Protein AF-A0A496PW65-F1 (afdb_monomer_lite)

Sequence (235 aa):
MSNYEFEGYSDGDWEESWEIAWNEFDWESYLRNQDKTVQAYLGYYEKYLDRTDRIDEVAHQMGWDEDAWTNDDPLAEEGPETECAATGSELGEQEGEPDPYTIHKHPIFIASKALYVWLHKAWEQVAPACAARIPARTALSFQSSLFRGEQTALLSVHSLDMGDYSLAVCMFKRSMSELNISLAMLNEMDESKSPPLSYFKAQSRIRLFDLREIWLRVMRDCREELSRRFGDRER

Structure (mmCIF, N/CA/C/O backbone):
data_AF-A0A496PW65-F1
#
_entry.id   AF-A0A496PW65-F1
#
loop_
_atom_site.group_PDB
_atom_site.id
_atom_site.type_symbol
_atom_site.label_atom_id
_atom_site.label_alt_id
_atom_site.label_comp_id
_atom_site.label_asym_id
_atom_site.label_entity_id
_atom_site.label_seq_id
_atom_site.pdbx_PDB_ins_code
_atom_site.Cartn_x
_atom_site.Cartn_y
_atom_site.Cartn_z
_atom_site.occupancy
_atom_site.B_iso_or_equiv
_atom_site.auth_seq_id
_atom_site.auth_comp_id
_atom_site.auth_asym_id
_atom_site.auth_atom_id
_atom_site.pdbx_PDB_model_num
ATOM 1 N N . MET A 1 1 ? 42.503 -9.340 16.590 1.00 40.19 1 MET A N 1
ATOM 2 C CA . MET A 1 1 ? 41.603 -8.240 16.192 1.00 40.19 1 MET A CA 1
ATOM 3 C C . MET A 1 1 ? 42.162 -7.705 14.892 1.00 40.19 1 MET A C 1
ATOM 5 O O . MET A 1 1 ? 43.229 -7.114 14.917 1.00 40.19 1 MET A O 1
ATOM 9 N N . SER A 1 2 ? 41.570 -8.102 13.767 1.00 44.38 2 SER A N 1
ATOM 10 C CA . SER A 1 2 ? 42.049 -7.754 12.427 1.00 44.38 2 SER A CA 1
ATOM 11 C C . SER A 1 2 ? 41.732 -6.291 12.135 1.00 44.38 2 SER A C 1
ATOM 13 O O . SER A 1 2 ? 40.579 -5.884 12.272 1.00 44.38 2 SER A O 1
ATOM 15 N N . ASN A 1 3 ? 42.757 -5.524 11.764 1.00 42.81 3 ASN A N 1
ATOM 16 C CA . ASN A 1 3 ? 42.626 -4.166 11.250 1.00 42.81 3 ASN A CA 1
ATOM 17 C C . ASN A 1 3 ? 41.692 -4.181 10.037 1.00 42.81 3 ASN A C 1
ATOM 19 O O . ASN A 1 3 ? 41.992 -4.830 9.039 1.00 42.81 3 ASN A O 1
ATOM 23 N N . TYR A 1 4 ? 40.563 -3.488 10.147 1.00 54.88 4 TYR A N 1
ATOM 24 C CA . TYR A 1 4 ? 39.737 -3.135 9.003 1.00 54.88 4 TYR A CA 1
ATOM 25 C C . TYR A 1 4 ? 40.279 -1.799 8.494 1.00 54.88 4 TYR A C 1
ATOM 27 O O . TYR A 1 4 ? 39.956 -0.743 9.038 1.00 54.88 4 TYR A O 1
ATOM 35 N N . GLU A 1 5 ? 41.195 -1.858 7.532 1.00 43.75 5 GLU A N 1
ATOM 36 C CA . GLU A 1 5 ? 41.581 -0.688 6.748 1.00 43.75 5 GLU A CA 1
ATOM 37 C C . GLU A 1 5 ? 40.386 -0.349 5.857 1.00 43.75 5 GLU A C 1
ATOM 39 O O . GLU A 1 5 ? 40.058 -1.063 4.914 1.00 43.75 5 GLU A O 1
ATOM 44 N N . PHE A 1 6 ? 39.661 0.704 6.231 1.00 43.88 6 PHE A N 1
ATOM 45 C CA . PHE A 1 6 ? 38.695 1.339 5.348 1.00 43.88 6 PHE A CA 1
ATOM 46 C C . PHE A 1 6 ? 39.497 2.062 4.260 1.00 43.88 6 PHE A C 1
ATOM 48 O O . PHE A 1 6 ? 39.836 3.236 4.400 1.00 43.88 6 PHE A O 1
ATOM 55 N N . GLU A 1 7 ? 39.870 1.330 3.212 1.00 45.47 7 GLU A N 1
ATOM 56 C CA . GLU A 1 7 ? 40.305 1.924 1.953 1.00 45.47 7 GLU A CA 1
ATOM 57 C C . GLU A 1 7 ? 39.084 2.614 1.346 1.00 45.47 7 GLU A C 1
ATOM 59 O O . GLU A 1 7 ? 38.164 1.981 0.825 1.00 45.47 7 GLU A O 1
ATOM 64 N N . GLY A 1 8 ? 39.035 3.937 1.503 1.00 42.53 8 GLY A N 1
ATOM 65 C CA . GLY A 1 8 ? 38.099 4.767 0.772 1.00 42.53 8 GLY A CA 1
ATOM 66 C C . GLY A 1 8 ? 38.373 4.598 -0.716 1.00 42.53 8 GLY A C 1
ATOM 67 O O . GLY A 1 8 ? 39.340 5.152 -1.230 1.00 42.53 8 GLY A O 1
ATOM 68 N N . TYR A 1 9 ? 37.518 3.841 -1.399 1.00 46.31 9 TYR A N 1
ATOM 69 C CA . TYR A 1 9 ? 37.389 3.880 -2.850 1.00 46.31 9 TYR A CA 1
ATOM 70 C C . TYR A 1 9 ? 36.868 5.271 -3.233 1.00 46.31 9 TYR A C 1
ATOM 72 O O . TYR A 1 9 ? 35.668 5.496 -3.346 1.00 46.31 9 TYR A O 1
ATOM 80 N N . SER A 1 10 ? 37.778 6.231 -3.348 1.00 53.03 10 SER A N 1
ATOM 81 C CA . SER A 1 10 ? 37.524 7.557 -3.909 1.00 53.03 10 SER A CA 1
ATOM 82 C C . SER A 1 10 ? 38.629 7.881 -4.905 1.00 53.03 10 SER A C 1
ATOM 84 O O . SER A 1 10 ? 39.314 8.889 -4.762 1.00 53.03 10 SER A O 1
ATOM 86 N N . ASP A 1 11 ? 38.830 6.997 -5.879 1.00 49.25 11 ASP A N 1
ATOM 87 C CA . ASP A 1 11 ? 39.703 7.290 -7.017 1.00 49.25 11 ASP A CA 1
ATOM 88 C C . ASP A 1 11 ? 39.265 6.496 -8.260 1.00 49.25 11 ASP A C 1
ATOM 90 O O . ASP A 1 11 ? 40.008 5.704 -8.832 1.00 49.25 11 ASP A O 1
ATOM 94 N N . GLY A 1 12 ? 37.993 6.660 -8.632 1.00 45.06 12 GLY A N 1
ATOM 95 C CA . GLY A 1 12 ? 37.427 6.094 -9.854 1.00 45.06 12 GLY A CA 1
ATOM 96 C C . GLY A 1 12 ? 36.276 6.955 -10.365 1.00 45.06 12 GLY A C 1
ATOM 97 O O . GLY A 1 12 ? 35.209 6.959 -9.762 1.00 45.06 12 GLY A O 1
ATOM 98 N N . ASP A 1 13 ? 36.546 7.699 -11.438 1.00 42.38 13 ASP A N 1
ATOM 99 C CA . ASP A 1 13 ? 35.595 8.227 -12.425 1.00 42.38 13 ASP A CA 1
ATOM 100 C C . ASP A 1 13 ? 34.360 8.992 -11.921 1.00 42.38 13 ASP A C 1
ATOM 102 O O . ASP A 1 13 ? 33.217 8.598 -12.131 1.00 42.38 13 ASP A O 1
ATOM 106 N N . TRP A 1 14 ? 34.585 10.187 -11.364 1.00 52.09 14 TRP A N 1
ATOM 107 C CA . TRP A 1 14 ? 33.541 11.224 -11.277 1.00 52.09 14 TRP A CA 1
ATOM 108 C C . TRP A 1 14 ? 33.432 12.086 -12.553 1.00 52.09 14 TRP A C 1
ATOM 110 O O . TRP A 1 14 ? 32.631 13.020 -12.593 1.00 52.09 14 TRP A O 1
ATOM 120 N N . GLU A 1 15 ? 34.234 11.819 -13.593 1.00 47.75 15 GLU A N 1
ATOM 121 C CA . GLU A 1 15 ? 34.288 12.660 -14.802 1.00 47.75 15 GLU A CA 1
ATOM 122 C C . GLU A 1 15 ? 33.136 12.407 -15.800 1.00 47.75 15 GLU A C 1
ATOM 124 O O . GLU A 1 15 ? 32.869 13.273 -16.630 1.00 47.75 15 GLU A O 1
ATOM 129 N N . GLU A 1 16 ? 32.374 11.315 -15.661 1.00 46.69 16 GLU A N 1
ATOM 130 C CA . GLU A 1 16 ? 31.169 11.018 -16.471 1.00 46.69 16 GLU A CA 1
ATOM 131 C C . GLU A 1 16 ? 29.840 11.407 -15.782 1.00 46.69 16 GLU A C 1
ATOM 133 O O . GLU A 1 16 ? 28.759 11.023 -16.217 1.00 46.6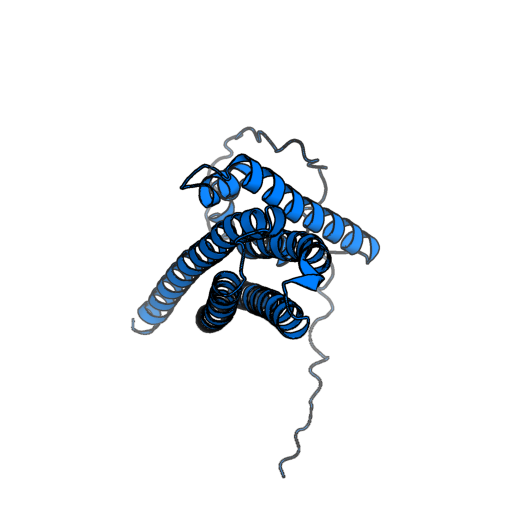9 16 GLU A O 1
ATOM 138 N N . SER A 1 17 ? 29.867 12.205 -14.709 1.00 48.62 17 SER A N 1
ATOM 139 C CA . SER A 1 17 ? 28.660 12.561 -13.935 1.00 48.62 17 SER A CA 1
ATOM 140 C C . SER A 1 17 ? 27.809 13.708 -14.537 1.00 48.62 17 SER A C 1
ATOM 142 O O . SER A 1 17 ? 27.105 14.394 -13.791 1.00 48.62 17 SER A O 1
ATOM 144 N N . TRP A 1 18 ? 27.862 13.958 -15.852 1.00 48.59 18 TRP A N 1
ATOM 145 C CA . TRP A 1 18 ? 27.376 15.205 -16.480 1.00 48.59 18 TRP A CA 1
ATOM 146 C C . TRP A 1 18 ? 26.209 15.087 -17.477 1.00 48.59 18 TRP A C 1
ATOM 148 O O . TRP A 1 18 ? 26.129 15.911 -18.382 1.00 48.59 18 TRP A O 1
ATOM 158 N N . GLU A 1 19 ? 25.255 14.168 -17.309 1.00 54.97 19 GLU A N 1
ATOM 159 C CA . GLU A 1 19 ? 24.033 14.198 -18.150 1.00 54.97 19 GLU A CA 1
ATOM 160 C C . GLU A 1 19 ? 22.707 14.385 -17.404 1.00 54.97 19 GLU A C 1
ATOM 162 O O . GLU A 1 19 ? 21.658 14.431 -18.034 1.00 54.97 19 GLU A O 1
ATOM 167 N N . ILE A 1 20 ? 22.713 14.602 -16.083 1.00 59.84 20 ILE A N 1
ATOM 168 C CA . ILE A 1 20 ? 21.500 15.036 -15.362 1.00 59.84 20 ILE A CA 1
ATOM 169 C C . ILE A 1 20 ? 21.875 16.169 -14.410 1.00 59.84 20 ILE A C 1
ATOM 171 O O . ILE A 1 20 ? 22.149 15.966 -13.229 1.00 59.84 20 ILE A O 1
ATOM 175 N N . ALA A 1 21 ? 21.923 17.392 -14.939 1.00 71.81 21 ALA A N 1
ATOM 176 C CA . ALA A 1 21 ? 22.295 18.588 -14.184 1.00 71.81 21 ALA A CA 1
ATOM 177 C C . ALA A 1 21 ? 21.108 19.177 -13.397 1.00 71.81 21 ALA A C 1
ATOM 179 O O . ALA A 1 21 ? 20.864 20.382 -13.434 1.00 71.81 21 ALA A O 1
ATOM 180 N N . TRP A 1 22 ? 20.354 18.333 -12.688 1.00 88.62 22 TRP A N 1
ATOM 181 C CA . TRP A 1 22 ? 19.286 18.800 -11.806 1.00 88.62 22 TRP A CA 1
ATOM 182 C C . TRP A 1 22 ? 19.874 19.393 -10.531 1.00 88.62 22 TRP A C 1
ATOM 184 O O . TRP A 1 22 ? 20.615 18.735 -9.793 1.00 88.62 22 TRP A O 1
ATOM 194 N N . ASN A 1 23 ? 19.523 20.643 -10.253 1.00 90.25 23 ASN A N 1
ATOM 195 C CA . AS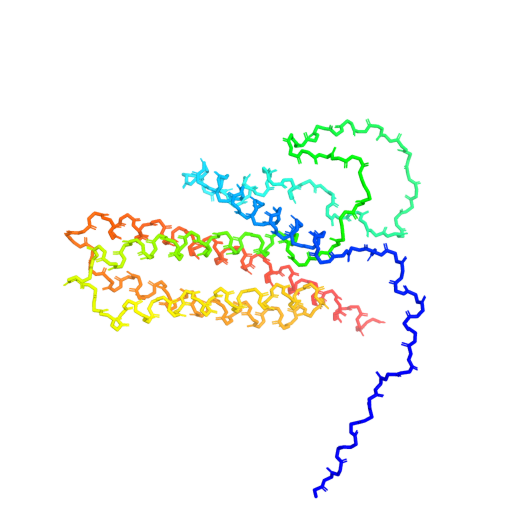N A 1 23 ? 19.848 21.284 -8.988 1.00 90.25 23 ASN A CA 1
ATOM 196 C C . ASN A 1 23 ? 18.821 20.895 -7.898 1.00 90.25 23 ASN A C 1
ATOM 198 O O . ASN A 1 23 ? 17.813 20.241 -8.158 1.00 90.25 23 ASN A O 1
ATOM 202 N N . GLU A 1 24 ? 19.065 21.296 -6.647 1.00 92.62 24 GLU A N 1
ATOM 203 C CA . GLU A 1 24 ? 18.170 20.992 -5.514 1.00 92.62 24 GLU A CA 1
ATOM 204 C C . GLU A 1 24 ? 16.727 21.487 -5.728 1.00 92.62 24 GLU A C 1
ATOM 206 O O . GLU A 1 24 ? 15.774 20.826 -5.316 1.00 92.62 24 GLU A O 1
ATOM 211 N N . PHE A 1 25 ? 16.547 22.632 -6.393 1.00 93.12 25 PHE A N 1
ATOM 212 C CA . PHE A 1 25 ? 15.223 23.174 -6.696 1.00 93.12 25 PHE A CA 1
ATOM 213 C C . PHE A 1 25 ? 14.479 22.326 -7.737 1.00 93.12 25 PHE A C 1
ATOM 215 O O . PHE A 1 25 ? 13.264 22.135 -7.607 1.00 93.12 25 PHE A O 1
ATOM 222 N N . ASP A 1 26 ? 15.192 21.787 -8.726 1.00 92.88 26 ASP A N 1
ATOM 223 C CA . ASP A 1 26 ? 14.624 20.868 -9.717 1.00 92.88 26 ASP A CA 1
ATOM 224 C C . ASP A 1 26 ? 14.169 19.575 -9.027 1.00 92.88 26 ASP A C 1
ATOM 226 O O . ASP A 1 26 ? 13.024 19.151 -9.193 1.00 92.88 26 ASP A O 1
ATOM 230 N N . TRP A 1 27 ? 15.002 19.023 -8.136 1.00 93.56 27 TRP A N 1
ATOM 231 C CA . TRP A 1 27 ? 14.652 17.850 -7.331 1.00 93.56 27 TRP A CA 1
ATOM 232 C C . TRP A 1 27 ? 13.441 18.081 -6.427 1.00 93.56 27 TRP A C 1
ATOM 234 O O . TRP A 1 27 ? 12.547 17.240 -6.375 1.00 93.56 27 TRP A O 1
ATOM 244 N N . GLU A 1 28 ? 13.361 19.217 -5.739 1.00 95.31 28 GLU A N 1
ATOM 245 C CA . GLU A 1 28 ? 12.198 19.554 -4.910 1.00 95.31 28 GLU A CA 1
ATOM 246 C C . GLU A 1 28 ? 10.926 19.714 -5.761 1.00 95.31 28 GLU A C 1
ATOM 248 O O . GLU A 1 28 ? 9.844 19.259 -5.376 1.00 95.31 28 GLU A O 1
ATOM 253 N N . SER A 1 29 ? 11.038 20.331 -6.940 1.00 93.88 29 SER A N 1
ATOM 254 C CA . SER A 1 29 ? 9.918 20.472 -7.880 1.00 93.88 29 SER A CA 1
ATOM 255 C C . SER A 1 29 ? 9.435 19.111 -8.382 1.00 93.88 29 SER A C 1
ATOM 257 O O . SER A 1 29 ? 8.227 18.853 -8.408 1.00 93.88 29 SER A O 1
ATOM 259 N N . TYR A 1 30 ? 10.368 18.213 -8.690 1.00 94.12 30 TYR A N 1
ATOM 260 C CA . TYR A 1 30 ? 10.086 16.833 -9.051 1.00 94.12 30 TYR A CA 1
ATOM 261 C C . TYR A 1 30 ? 9.425 16.052 -7.916 1.00 94.12 30 TYR A C 1
ATOM 263 O O . TYR A 1 30 ? 8.385 15.436 -8.138 1.00 94.12 30 TYR A O 1
ATOM 271 N N . LEU A 1 31 ? 9.956 16.105 -6.691 1.00 95.19 31 LEU A N 1
ATOM 272 C CA . LEU A 1 31 ? 9.388 15.389 -5.543 1.00 95.19 31 LEU A CA 1
ATOM 273 C C . LEU A 1 31 ? 7.955 15.847 -5.250 1.00 95.19 31 LEU A C 1
ATOM 275 O O . LEU A 1 31 ? 7.075 15.018 -5.023 1.00 95.19 31 LEU A O 1
ATOM 279 N N . ARG A 1 32 ? 7.675 17.150 -5.375 1.00 96.06 32 ARG A N 1
ATOM 280 C CA . ARG A 1 32 ? 6.301 17.674 -5.306 1.00 96.06 32 ARG A CA 1
ATOM 281 C C . ARG A 1 32 ? 5.411 17.133 -6.415 1.00 96.06 32 ARG A C 1
ATOM 283 O O . ARG A 1 32 ? 4.215 16.953 -6.191 1.00 96.06 32 ARG A O 1
ATOM 290 N N . ASN A 1 33 ? 5.949 16.912 -7.612 1.00 94.56 33 ASN A N 1
ATOM 291 C CA . ASN A 1 33 ? 5.202 16.278 -8.691 1.00 94.56 33 ASN A CA 1
ATOM 292 C C . ASN A 1 33 ? 4.923 14.800 -8.381 1.00 94.56 33 ASN A C 1
ATOM 294 O O . ASN A 1 33 ? 3.789 14.357 -8.526 1.00 94.56 33 ASN A O 1
ATOM 298 N N . GLN A 1 34 ? 5.901 14.067 -7.846 1.00 95.06 34 GLN A N 1
ATOM 299 C CA . GLN A 1 34 ? 5.709 12.679 -7.416 1.00 95.06 34 GLN A CA 1
ATOM 300 C C . GLN A 1 34 ? 4.667 12.561 -6.293 1.00 95.06 34 GLN A C 1
ATOM 302 O O . GLN A 1 34 ? 3.817 11.670 -6.327 1.00 95.06 34 GLN A O 1
ATOM 307 N N . ASP A 1 35 ? 4.632 13.507 -5.352 1.00 96.31 35 ASP A N 1
ATOM 308 C CA . ASP A 1 35 ? 3.570 13.577 -4.343 1.00 96.31 35 ASP A CA 1
ATOM 309 C C . ASP A 1 35 ? 2.182 13.768 -4.976 1.00 96.31 35 ASP A C 1
ATOM 311 O O . ASP A 1 35 ? 1.207 13.151 -4.528 1.00 96.31 35 ASP A O 1
ATOM 315 N N . LYS A 1 36 ? 2.070 14.578 -6.042 1.00 97.12 36 LYS A N 1
ATOM 316 C CA . LYS A 1 36 ? 0.818 14.710 -6.809 1.00 97.12 36 LYS A CA 1
ATOM 317 C C . LYS A 1 36 ? 0.448 13.398 -7.488 1.00 97.12 36 LYS A C 1
ATOM 319 O O . LYS A 1 36 ? -0.723 13.041 -7.439 1.00 97.12 36 LYS A O 1
ATOM 324 N N . THR A 1 37 ? 1.406 12.659 -8.043 1.00 96.69 37 THR A N 1
ATOM 325 C CA . THR A 1 37 ? 1.176 11.332 -8.637 1.00 96.69 37 THR A CA 1
ATOM 326 C C . THR A 1 37 ? 0.626 10.345 -7.605 1.00 96.69 37 THR A C 1
ATOM 328 O O . THR A 1 37 ? -0.357 9.651 -7.863 1.00 96.69 37 THR A O 1
ATOM 331 N N . VAL A 1 38 ? 1.173 10.345 -6.385 1.00 97.88 38 VAL A N 1
ATOM 332 C CA . VAL A 1 38 ? 0.648 9.549 -5.261 1.00 97.88 38 VAL A CA 1
ATOM 333 C C . VAL A 1 38 ? -0.786 9.965 -4.900 1.00 97.88 38 VAL A C 1
ATOM 335 O O . VAL A 1 38 ? -1.632 9.106 -4.642 1.00 97.88 38 VAL A O 1
ATOM 338 N N . GLN A 1 39 ? -1.100 11.267 -4.894 1.00 97.75 39 GLN A N 1
ATOM 339 C CA . GLN A 1 39 ? -2.480 11.729 -4.680 1.00 97.75 39 GLN A CA 1
ATOM 340 C C . GLN A 1 39 ? -3.409 11.383 -5.856 1.00 97.75 39 GLN A C 1
ATOM 342 O O . GLN A 1 39 ? -4.576 11.072 -5.624 1.00 97.75 39 GLN A O 1
ATOM 347 N N . ALA A 1 40 ? -2.917 11.403 -7.097 1.00 97.75 40 ALA A N 1
ATOM 348 C CA . ALA A 1 40 ? -3.683 11.033 -8.284 1.00 97.75 40 ALA A CA 1
ATOM 349 C C . ALA A 1 40 ? -4.090 9.555 -8.232 1.00 97.75 40 ALA A C 1
ATOM 351 O O . ALA A 1 40 ? -5.272 9.250 -8.396 1.00 97.75 40 ALA A O 1
ATOM 352 N N . TYR A 1 41 ? -3.156 8.665 -7.870 1.00 98.25 41 TYR A N 1
ATOM 353 C CA . TYR A 1 41 ? -3.453 7.253 -7.614 1.00 98.25 41 TYR A CA 1
ATOM 354 C C . TYR A 1 41 ? -4.583 7.102 -6.588 1.00 98.25 41 TYR A C 1
ATOM 356 O O . TYR A 1 41 ? -5.539 6.368 -6.828 1.00 98.25 41 TYR A O 1
ATOM 364 N N . LEU A 1 42 ? -4.519 7.821 -5.457 1.00 97.50 42 LEU A N 1
ATOM 365 C CA . LEU A 1 42 ? -5.593 7.795 -4.456 1.00 97.50 42 LEU A CA 1
ATOM 366 C C . LEU A 1 42 ? -6.933 8.266 -5.026 1.00 97.50 42 LEU A C 1
ATOM 368 O O . LEU A 1 42 ? -7.957 7.637 -4.763 1.00 97.50 42 LEU A O 1
ATOM 372 N N . GLY A 1 43 ? -6.926 9.337 -5.821 1.00 97.69 43 GLY A N 1
ATOM 373 C CA . GLY A 1 43 ? -8.123 9.860 -6.470 1.00 97.69 43 GLY A CA 1
ATOM 374 C C . GLY A 1 43 ? -8.777 8.848 -7.413 1.00 97.69 43 GLY A C 1
ATOM 375 O O . GLY A 1 43 ? -9.998 8.700 -7.395 1.00 97.69 43 GLY A O 1
ATOM 376 N N . TYR A 1 44 ? -7.993 8.116 -8.208 1.00 97.81 44 TYR A N 1
ATOM 377 C CA . TYR A 1 44 ? -8.515 7.021 -9.033 1.00 97.81 44 TYR A CA 1
ATOM 378 C C . TYR A 1 44 ? -8.987 5.848 -8.180 1.00 97.81 44 TYR A C 1
ATOM 380 O O . TYR A 1 44 ? -10.094 5.349 -8.374 1.00 97.81 44 TYR A O 1
ATOM 388 N N . TYR A 1 45 ? -8.204 5.452 -7.181 1.00 97.94 45 TYR A N 1
ATOM 389 C CA . TYR A 1 45 ? -8.543 4.343 -6.297 1.00 97.94 45 TYR A CA 1
ATOM 390 C C . TYR A 1 45 ? -9.886 4.555 -5.583 1.00 97.94 45 TYR A C 1
ATOM 392 O O . TYR A 1 45 ? -10.689 3.627 -5.478 1.00 97.94 45 TYR A O 1
ATOM 400 N N . GLU A 1 46 ? -10.182 5.781 -5.146 1.00 96.19 46 GLU A N 1
ATOM 401 C CA . GLU A 1 46 ? -11.472 6.123 -4.539 1.00 96.19 46 GLU A CA 1
ATOM 402 C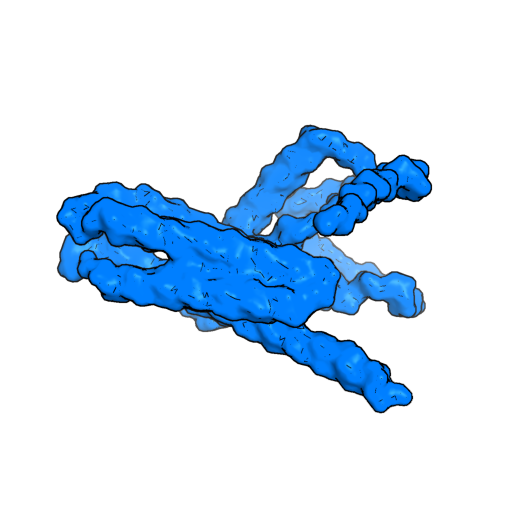 C . GLU A 1 46 ? -12.640 6.055 -5.533 1.00 96.19 46 GLU A C 1
ATOM 404 O O . GLU A 1 46 ? -13.723 5.607 -5.154 1.00 96.19 46 GLU A O 1
ATOM 409 N N . LYS A 1 47 ? -12.432 6.415 -6.808 1.00 96.69 47 LYS A N 1
ATOM 410 C CA . LYS A 1 47 ? -13.463 6.286 -7.858 1.00 96.69 47 LYS A CA 1
ATOM 411 C C . LYS A 1 47 ? -13.848 4.827 -8.123 1.00 96.69 47 LYS A C 1
ATOM 413 O O . LYS A 1 47 ? -15.003 4.558 -8.446 1.00 96.69 47 LYS A O 1
ATOM 418 N N . TYR A 1 48 ? -12.911 3.891 -7.967 1.00 95.75 48 TYR A N 1
ATOM 419 C CA . TYR A 1 48 ? -13.110 2.462 -8.253 1.00 95.75 48 TYR A CA 1
ATOM 420 C C . TYR A 1 48 ? -13.234 1.589 -6.998 1.00 95.75 48 TYR A C 1
ATOM 422 O O . TYR A 1 48 ? -13.116 0.364 -7.056 1.00 95.75 48 TYR A O 1
ATOM 430 N N . LEU A 1 49 ? -13.527 2.192 -5.847 1.00 93.75 49 LEU A N 1
ATOM 431 C CA . LEU A 1 49 ? -13.624 1.504 -4.559 1.00 93.75 49 LEU A CA 1
ATOM 432 C C . LEU A 1 49 ? -14.757 0.456 -4.470 1.00 93.75 49 LEU A C 1
ATOM 434 O O . LEU A 1 49 ? -14.721 -0.426 -3.611 1.00 93.75 49 LEU A O 1
ATOM 438 N N . ASP A 1 50 ? -15.707 0.442 -5.398 1.00 92.81 50 ASP A N 1
ATOM 439 C CA . ASP A 1 50 ? -16.753 -0.591 -5.445 1.00 92.81 50 ASP A CA 1
ATOM 440 C C . ASP A 1 50 ? -16.428 -1.758 -6.399 1.00 92.81 50 ASP A C 1
ATOM 442 O O . ASP A 1 50 ? -17.106 -2.785 -6.380 1.00 92.81 50 ASP A O 1
ATOM 446 N N . ARG A 1 51 ? -15.367 -1.649 -7.208 1.00 93.69 51 ARG A N 1
ATOM 447 C CA . ARG A 1 51 ? -14.987 -2.654 -8.214 1.00 93.69 51 ARG A CA 1
ATOM 448 C C . ARG A 1 51 ? -14.061 -3.740 -7.673 1.00 93.69 51 ARG A C 1
ATOM 450 O O . ARG A 1 51 ? -13.139 -3.460 -6.925 1.00 93.69 51 ARG A O 1
ATOM 457 N N . THR A 1 52 ? -14.238 -4.997 -8.064 1.00 91.19 52 THR A N 1
ATOM 458 C CA . THR A 1 52 ? -13.352 -6.087 -7.602 1.00 91.19 52 THR A CA 1
ATOM 459 C C . THR A 1 52 ? -11.941 -6.020 -8.194 1.00 91.19 52 THR A C 1
ATOM 461 O O . THR A 1 52 ? -10.995 -6.458 -7.552 1.00 91.19 52 THR A O 1
ATOM 464 N N . ASP A 1 53 ? -11.812 -5.446 -9.385 1.00 93.06 53 ASP A N 1
ATOM 465 C CA . ASP A 1 53 ? -10.608 -5.257 -10.203 1.00 93.06 53 ASP A CA 1
ATOM 466 C C . ASP A 1 53 ? -10.016 -3.842 -10.060 1.00 93.06 53 ASP A C 1
ATOM 468 O O . ASP A 1 53 ? -9.329 -3.339 -10.941 1.00 93.06 53 ASP A O 1
ATOM 472 N N . ARG A 1 54 ? -10.276 -3.164 -8.934 1.00 95.75 54 ARG A N 1
ATOM 473 C CA . ARG A 1 54 ? -9.887 -1.757 -8.735 1.00 95.75 54 ARG A CA 1
ATOM 474 C C . ARG A 1 54 ? -8.390 -1.485 -8.893 1.00 95.75 54 ARG A C 1
ATOM 476 O O . ARG A 1 54 ? -8.028 -0.382 -9.268 1.00 95.75 54 ARG A O 1
ATOM 483 N N . ILE A 1 55 ? -7.533 -2.445 -8.538 1.00 95.94 55 ILE A N 1
ATOM 484 C CA . ILE A 1 55 ? -6.076 -2.280 -8.632 1.00 95.94 55 ILE A CA 1
ATOM 485 C C . ILE A 1 55 ? -5.686 -2.169 -10.106 1.00 95.94 55 ILE A C 1
ATOM 487 O O . ILE A 1 55 ? -4.914 -1.287 -10.461 1.00 95.94 55 ILE A O 1
ATOM 491 N N . ASP A 1 56 ? -6.277 -3.027 -10.937 1.00 95.44 56 ASP A N 1
ATOM 492 C CA . ASP A 1 56 ? -6.041 -3.096 -12.376 1.00 95.44 56 ASP A CA 1
ATOM 493 C C . ASP A 1 56 ? -6.622 -1.856 -13.073 1.00 95.44 56 ASP A C 1
ATOM 495 O O . ASP A 1 56 ? -5.931 -1.167 -13.805 1.00 95.44 56 ASP A O 1
ATOM 499 N N . GLU A 1 57 ? -7.852 -1.453 -12.744 1.00 95.50 57 GLU A N 1
ATOM 500 C CA . GLU A 1 57 ? -8.437 -0.229 -13.312 1.00 95.50 57 GLU A CA 1
ATOM 501 C C . GLU A 1 57 ? -7.650 1.037 -12.924 1.00 95.50 57 GLU A C 1
ATOM 503 O O . GLU A 1 57 ? -7.508 1.951 -13.733 1.00 95.50 57 GLU A O 1
ATOM 508 N N . VAL A 1 58 ? -7.111 1.112 -11.702 1.00 96.62 58 VAL A N 1
ATOM 509 C CA . VAL A 1 58 ? -6.235 2.230 -11.326 1.00 96.62 58 VAL A CA 1
ATOM 510 C C . VAL A 1 58 ? -4.918 2.168 -12.094 1.00 96.62 58 VAL A C 1
ATOM 512 O O . VAL A 1 58 ? -4.460 3.213 -12.541 1.00 96.62 58 VAL A O 1
ATOM 515 N N . ALA A 1 59 ? -4.323 0.987 -12.282 1.00 94.88 59 ALA A N 1
ATOM 516 C CA . ALA A 1 59 ? -3.117 0.826 -13.094 1.00 94.88 59 ALA A CA 1
ATOM 517 C C . ALA A 1 59 ? -3.347 1.292 -14.542 1.00 94.88 59 ALA A C 1
ATOM 519 O O . ALA A 1 59 ? -2.549 2.077 -15.057 1.00 94.88 59 ALA A O 1
ATOM 520 N N . HIS A 1 60 ? -4.492 0.943 -15.134 1.00 94.38 60 HIS A N 1
ATOM 521 C CA . HIS A 1 60 ? -4.919 1.431 -16.441 1.00 94.38 60 HIS A CA 1
ATOM 522 C C . HIS A 1 60 ? -5.020 2.964 -16.491 1.00 94.38 60 HIS A C 1
ATOM 524 O O . HIS A 1 60 ? -4.431 3.591 -17.366 1.00 94.38 60 HIS A O 1
ATOM 530 N N . GLN A 1 61 ? -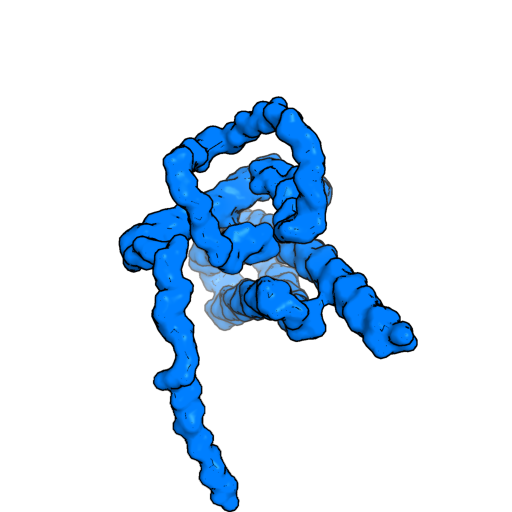5.692 3.598 -15.521 1.00 94.62 61 GLN A N 1
ATOM 531 C CA . GLN A 1 61 ? -5.790 5.070 -15.458 1.00 94.62 61 GLN A CA 1
ATOM 532 C C . GLN A 1 61 ? -4.444 5.766 -15.220 1.00 94.62 61 GLN A C 1
ATOM 534 O O . GLN A 1 61 ? -4.283 6.939 -15.553 1.00 94.62 61 GLN A O 1
ATOM 539 N N . MET A 1 62 ? -3.491 5.066 -14.608 1.00 93.88 62 MET A N 1
ATOM 540 C CA . MET A 1 62 ? -2.130 5.553 -14.402 1.00 93.88 62 MET A CA 1
ATOM 541 C C . MET A 1 62 ? -1.223 5.301 -15.619 1.00 93.88 62 MET A C 1
ATOM 543 O O . MET A 1 62 ? -0.063 5.706 -15.579 1.00 93.88 62 MET A O 1
ATOM 547 N N . GLY A 1 63 ? -1.723 4.646 -16.677 1.00 92.00 63 GLY A N 1
ATOM 548 C CA . GLY A 1 63 ? -0.947 4.300 -17.872 1.00 92.00 63 GLY A CA 1
ATOM 549 C C . GLY A 1 63 ? 0.084 3.191 -17.638 1.00 92.00 63 GLY A C 1
ATOM 550 O O . GLY A 1 63 ? 1.083 3.119 -18.344 1.00 92.00 63 GLY A O 1
ATOM 551 N N . TRP A 1 64 ? -0.100 2.349 -16.616 1.00 89.94 64 TRP A N 1
ATOM 552 C CA . TRP A 1 64 ? 0.839 1.265 -16.283 1.00 89.94 64 TRP A CA 1
ATOM 553 C C . TRP A 1 64 ? 0.539 -0.053 -17.000 1.00 89.94 64 TRP A C 1
ATOM 555 O O . TRP A 1 64 ? 1.382 -0.945 -16.993 1.00 89.94 64 TRP A O 1
ATOM 565 N N . ASP A 1 65 ? -0.640 -0.164 -17.610 1.00 73.12 65 ASP A N 1
ATOM 566 C CA . ASP A 1 65 ? -1.069 -1.353 -18.354 1.00 73.12 65 ASP A CA 1
ATOM 567 C C . ASP A 1 65 ? -0.730 -1.276 -19.853 1.00 73.12 65 ASP A C 1
ATOM 569 O O . ASP A 1 65 ? -0.955 -2.236 -20.588 1.00 73.12 65 ASP A O 1
ATOM 573 N N . GLU A 1 66 ? -0.218 -0.138 -20.326 1.00 56.25 66 GLU A N 1
ATOM 574 C CA . GLU A 1 66 ? 0.261 0.013 -21.699 1.00 56.25 66 GLU A CA 1
ATOM 575 C C . GLU A 1 66 ? 1.661 -0.608 -21.820 1.00 56.25 66 GLU A C 1
ATOM 577 O O . GLU A 1 66 ? 2.489 -0.459 -20.919 1.00 56.25 66 GLU A O 1
ATOM 582 N N . ASP A 1 67 ? 1.942 -1.285 -22.943 1.00 50.28 67 ASP A N 1
ATOM 583 C CA . ASP A 1 67 ? 3.185 -2.026 -23.249 1.00 50.28 67 ASP A CA 1
ATOM 584 C C . ASP A 1 67 ? 4.496 -1.203 -23.124 1.00 50.28 67 ASP A C 1
ATOM 586 O O . ASP A 1 67 ? 5.589 -1.731 -23.345 1.00 50.28 67 ASP A O 1
ATOM 590 N N . ALA A 1 68 ? 4.408 0.072 -22.740 1.00 44.69 68 ALA A N 1
ATOM 591 C CA . ALA A 1 68 ? 5.492 1.025 -22.531 1.00 44.69 68 ALA A CA 1
ATOM 592 C C . ALA A 1 68 ? 6.549 0.574 -21.503 1.00 44.69 68 ALA A C 1
ATOM 594 O O . ALA A 1 68 ? 7.701 0.974 -21.610 1.00 44.69 68 ALA A O 1
ATOM 595 N N . TRP A 1 69 ? 6.213 -0.290 -20.539 1.00 48.62 69 TRP A N 1
ATOM 596 C CA . TRP A 1 69 ? 7.195 -0.799 -19.562 1.00 48.62 69 TRP A CA 1
ATOM 597 C C . TRP A 1 69 ? 8.006 -2.003 -20.059 1.00 48.62 69 TRP A C 1
ATOM 599 O O . TRP A 1 69 ? 8.961 -2.411 -19.400 1.00 48.62 69 TRP A O 1
ATOM 609 N N . THR A 1 70 ? 7.639 -2.587 -21.203 1.00 39.00 70 THR A N 1
ATOM 610 C CA . THR A 1 70 ? 8.234 -3.839 -21.698 1.00 39.00 70 THR A CA 1
ATOM 611 C C . THR A 1 70 ? 9.291 -3.638 -22.785 1.00 39.00 70 THR A C 1
ATOM 613 O O . THR A 1 70 ? 9.917 -4.621 -23.167 1.00 39.00 70 THR A O 1
ATOM 616 N N . ASN A 1 71 ? 9.511 -2.410 -23.277 1.00 37.47 71 ASN A N 1
ATOM 617 C CA . ASN A 1 71 ? 10.240 -2.188 -24.536 1.00 37.47 71 ASN A CA 1
ATOM 618 C C . ASN A 1 71 ? 11.380 -1.152 -24.507 1.00 37.47 71 ASN A C 1
ATOM 620 O O . ASN A 1 71 ? 11.818 -0.751 -25.577 1.00 37.47 71 ASN A O 1
ATOM 624 N N . ASP A 1 72 ? 11.939 -0.797 -23.348 1.00 41.53 72 ASP A N 1
ATOM 625 C CA . ASP A 1 72 ? 13.240 -0.098 -23.306 1.00 41.53 72 ASP A CA 1
ATOM 626 C C . ASP A 1 72 ? 14.390 -1.083 -23.021 1.00 41.53 72 ASP A C 1
ATOM 628 O O . ASP A 1 72 ? 15.204 -0.901 -22.115 1.00 41.53 72 ASP A O 1
ATOM 632 N N . ASP A 1 73 ? 14.454 -2.164 -23.807 1.00 36.19 73 ASP A N 1
ATOM 633 C CA . ASP A 1 73 ? 15.714 -2.876 -24.032 1.00 36.19 73 ASP A CA 1
ATOM 634 C C . ASP A 1 73 ? 16.412 -2.200 -25.228 1.00 36.19 73 ASP A C 1
ATOM 636 O O . ASP A 1 73 ? 15.921 -2.320 -26.354 1.00 36.19 73 ASP A O 1
ATOM 640 N N . PRO A 1 74 ? 17.549 -1.499 -25.041 1.00 40.41 74 PRO A N 1
ATOM 641 C CA . PRO A 1 74 ? 18.267 -0.817 -26.123 1.00 40.41 74 PRO A CA 1
ATOM 642 C C . PRO A 1 74 ? 18.868 -1.775 -27.176 1.00 40.41 74 PRO A C 1
ATOM 644 O O . PRO A 1 74 ? 19.613 -1.341 -28.054 1.00 40.41 74 PRO A O 1
ATOM 647 N N . LEU A 1 75 ? 18.571 -3.077 -27.097 1.00 41.62 75 LEU A N 1
ATOM 648 C CA . LEU A 1 75 ? 18.949 -4.109 -28.064 1.00 41.62 75 LEU A CA 1
ATOM 649 C C . LEU A 1 75 ? 17.788 -4.587 -28.959 1.00 41.62 75 LEU A C 1
ATOM 651 O O . LEU A 1 75 ? 18.016 -5.439 -29.821 1.00 41.62 75 LEU A O 1
ATOM 655 N N . ALA A 1 76 ? 16.565 -4.071 -28.795 1.00 38.53 76 ALA A N 1
ATOM 656 C CA . ALA A 1 76 ? 15.448 -4.407 -29.676 1.00 38.53 76 ALA A CA 1
ATOM 657 C C . ALA A 1 76 ? 15.518 -3.578 -30.975 1.00 38.53 76 ALA A C 1
ATOM 659 O O . ALA A 1 76 ? 15.350 -2.364 -30.977 1.00 38.53 76 ALA A O 1
ATOM 660 N N . GLU A 1 77 ? 15.824 -4.267 -32.074 1.00 36.72 77 GLU A N 1
ATOM 661 C CA . GLU A 1 77 ? 16.060 -3.735 -33.419 1.00 36.72 77 GLU A CA 1
ATOM 662 C C . GLU A 1 77 ? 15.008 -2.724 -33.924 1.00 36.72 77 GLU A C 1
ATOM 664 O O . GLU A 1 77 ? 13.802 -2.899 -33.747 1.00 36.72 77 GLU A O 1
ATOM 669 N N . GLU A 1 78 ? 15.498 -1.706 -34.642 1.00 41.38 78 GLU A N 1
ATOM 670 C CA . GLU A 1 78 ? 14.730 -0.678 -35.352 1.00 41.38 78 GLU A CA 1
ATOM 671 C C . GLU A 1 78 ? 13.621 -1.276 -36.248 1.00 41.38 78 GLU A C 1
ATOM 673 O O . GLU A 1 78 ? 13.884 -1.926 -37.265 1.00 41.38 78 GLU A O 1
ATOM 678 N N . GLY A 1 79 ? 12.361 -1.012 -35.890 1.00 31.28 79 GLY A N 1
ATOM 679 C CA . GLY A 1 79 ? 11.161 -1.281 -36.691 1.00 31.28 79 GLY A CA 1
ATOM 680 C C . GLY A 1 79 ? 10.396 0.018 -36.981 1.00 31.28 79 GLY A C 1
ATOM 681 O O . GLY A 1 79 ? 10.487 0.961 -36.199 1.00 31.28 79 GLY A O 1
ATOM 682 N N . PRO A 1 80 ? 9.677 0.114 -38.116 1.00 34.22 80 PRO A N 1
ATOM 683 C CA . PRO A 1 80 ? 9.386 1.387 -38.761 1.00 34.22 80 PRO A CA 1
ATOM 684 C C . PRO A 1 80 ? 8.418 2.254 -37.957 1.00 34.22 80 PRO A C 1
ATOM 686 O O . PRO A 1 80 ? 7.373 1.791 -37.495 1.00 34.22 80 PRO A O 1
ATOM 689 N N . GLU A 1 81 ? 8.784 3.533 -37.882 1.00 39.81 81 GLU A N 1
ATOM 690 C CA . GLU A 1 81 ? 8.032 4.659 -37.336 1.00 39.81 81 GLU A CA 1
ATOM 691 C C . GLU A 1 81 ? 6.544 4.559 -37.694 1.00 39.81 81 GLU A C 1
ATOM 693 O O . GLU A 1 81 ? 6.116 4.837 -38.816 1.00 39.81 81 GLU A O 1
ATOM 698 N N . THR A 1 82 ? 5.744 4.120 -36.726 1.00 31.23 82 THR A N 1
ATOM 699 C CA . THR A 1 82 ? 4.295 4.273 -36.772 1.00 31.23 82 THR A CA 1
ATOM 700 C C . THR A 1 82 ? 3.974 5.410 -35.823 1.00 31.23 82 THR A C 1
ATOM 702 O O . THR A 1 82 ? 4.138 5.270 -34.614 1.00 31.23 82 THR A O 1
ATOM 705 N N . GLU A 1 83 ? 3.567 6.546 -36.389 1.00 35.78 83 GLU A N 1
ATOM 706 C CA . GLU A 1 83 ? 3.007 7.695 -35.677 1.00 35.78 83 GLU A CA 1
ATOM 707 C C . GLU A 1 83 ? 1.762 7.247 -34.888 1.00 35.78 83 GLU A C 1
ATOM 709 O O . GLU A 1 83 ? 0.622 7.352 -35.343 1.00 35.78 83 GLU A O 1
ATOM 714 N N . CYS A 1 84 ? 1.973 6.684 -33.702 1.00 32.81 84 CYS A N 1
ATOM 715 C CA . CYS A 1 84 ? 0.913 6.382 -32.759 1.00 32.81 84 CYS A CA 1
ATOM 716 C C . CYS A 1 84 ? 0.648 7.654 -31.961 1.00 32.81 84 CYS A C 1
ATOM 718 O O . CYS A 1 84 ? 1.442 8.060 -31.119 1.00 32.81 84 CYS A O 1
ATOM 720 N N . ALA A 1 85 ? -0.467 8.301 -32.296 1.00 30.23 85 ALA A N 1
ATOM 721 C CA . ALA A 1 85 ? -0.986 9.475 -31.622 1.00 30.23 85 ALA A CA 1
ATOM 722 C C . ALA A 1 85 ? -1.033 9.253 -30.104 1.00 30.23 85 ALA A C 1
ATOM 724 O O . ALA A 1 85 ? -1.903 8.547 -29.594 1.00 30.23 85 ALA A O 1
ATOM 725 N N . ALA A 1 86 ? -0.100 9.891 -29.401 1.00 34.78 86 ALA A N 1
ATOM 726 C CA . ALA A 1 86 ? -0.156 10.082 -27.968 1.00 34.78 86 ALA A CA 1
ATOM 727 C C . ALA A 1 86 ? -1.424 10.882 -27.643 1.00 34.78 86 ALA A C 1
ATOM 729 O O . ALA A 1 86 ? -1.469 12.106 -27.768 1.00 34.78 86 ALA A O 1
ATOM 730 N N . THR A 1 87 ? -2.484 10.202 -27.215 1.00 33.09 87 THR A N 1
ATOM 731 C CA . THR A 1 87 ? -3.469 10.820 -26.323 1.00 33.09 87 THR A CA 1
ATOM 732 C C . THR A 1 87 ? -2.842 10.890 -24.940 1.00 33.09 87 THR A C 1
ATOM 734 O O . THR A 1 87 ? -3.172 10.115 -24.047 1.00 33.09 87 THR A O 1
ATOM 737 N N . GLY A 1 88 ? -1.881 11.808 -24.820 1.00 33.19 88 GLY A N 1
ATOM 738 C CA . GLY A 1 88 ? -1.233 12.175 -23.578 1.00 33.19 88 GLY A CA 1
ATOM 739 C C . GLY A 1 88 ? -2.276 12.616 -22.560 1.00 33.19 88 GLY A C 1
ATOM 740 O O . GLY A 1 88 ? -3.185 13.402 -22.844 1.00 33.19 88 GLY A O 1
ATOM 741 N N . SER A 1 89 ? -2.134 12.066 -21.363 1.00 38.03 89 SER A N 1
ATOM 742 C CA . SER A 1 89 ? -2.730 12.580 -20.141 1.00 38.03 89 SER A CA 1
ATOM 743 C C . SER A 1 89 ? -2.541 14.101 -20.088 1.00 38.03 89 SER A C 1
ATOM 745 O O . SER A 1 89 ? -1.421 14.595 -20.200 1.00 38.03 89 SER A O 1
ATOM 747 N N . GLU A 1 90 ? -3.628 14.860 -19.909 1.00 35.44 90 GLU A N 1
ATOM 748 C CA . GLU A 1 90 ? -3.627 16.325 -19.748 1.00 35.44 90 GLU A CA 1
ATOM 749 C C . GLU A 1 90 ? -3.010 16.766 -18.398 1.00 35.44 90 GLU A C 1
ATOM 751 O O . GLU A 1 90 ? -3.555 17.592 -17.663 1.00 35.44 90 GLU A O 1
ATOM 756 N N . LEU A 1 91 ? -1.853 16.214 -18.045 1.00 40.91 91 LEU A N 1
ATOM 757 C CA . LEU A 1 91 ? -1.002 16.634 -16.942 1.00 40.91 91 LEU A CA 1
ATOM 758 C C . LEU A 1 91 ? 0.382 16.999 -17.487 1.00 40.91 91 LEU A C 1
ATOM 760 O O . LEU A 1 91 ? 1.392 16.462 -17.058 1.00 40.91 91 LEU A O 1
ATOM 764 N N . GLY A 1 92 ? 0.402 17.960 -18.414 1.00 37.38 92 GLY A N 1
ATOM 765 C CA . GLY A 1 92 ? 1.575 18.775 -18.720 1.00 37.38 92 GLY A CA 1
ATOM 766 C C . GLY A 1 92 ? 2.813 18.002 -19.165 1.00 37.38 92 GLY A C 1
ATOM 767 O O . GLY A 1 92 ? 3.837 18.072 -18.494 1.00 37.38 92 GLY A O 1
ATOM 768 N N . GLU A 1 93 ? 2.752 17.367 -20.332 1.00 40.44 93 GLU A N 1
ATOM 769 C CA . GLU A 1 93 ? 3.957 17.092 -21.116 1.00 40.44 93 GLU A CA 1
ATOM 770 C C . GLU A 1 93 ? 4.492 18.440 -21.629 1.00 40.44 93 GLU A C 1
ATOM 772 O O . GLU A 1 93 ? 4.110 18.948 -22.682 1.00 40.44 93 GLU A O 1
ATOM 777 N N . GLN A 1 94 ? 5.316 19.099 -20.812 1.00 38.94 94 GLN A N 1
ATOM 778 C CA . GLN A 1 94 ? 6.272 20.062 -21.342 1.00 38.94 94 GLN A CA 1
ATOM 779 C C . GLN A 1 94 ? 7.283 19.255 -22.158 1.00 38.94 94 GLN A C 1
ATOM 781 O O . GLN A 1 94 ? 7.854 18.307 -21.628 1.00 38.94 94 GLN A O 1
ATOM 786 N N . GLU A 1 95 ? 7.492 19.629 -23.423 1.00 41.38 95 GLU A N 1
ATOM 787 C CA . GLU A 1 95 ? 8.606 19.173 -24.267 1.00 41.38 95 GLU A CA 1
ATOM 788 C C . GLU A 1 95 ? 9.948 19.600 -23.629 1.00 41.38 95 GLU A C 1
ATOM 790 O O . GLU A 1 95 ? 10.596 20.556 -24.054 1.00 41.38 95 GLU A O 1
ATOM 795 N N . GLY A 1 96 ? 10.315 18.952 -22.526 1.00 52.00 96 GLY A N 1
ATOM 796 C CA . GLY A 1 96 ? 11.572 19.086 -21.804 1.00 52.00 96 GLY A CA 1
ATOM 797 C C . GLY A 1 96 ? 12.325 17.760 -21.811 1.00 52.00 96 GLY A C 1
ATOM 798 O O . GLY A 1 96 ? 11.760 16.721 -22.153 1.00 52.00 96 GLY A O 1
ATOM 799 N N . GLU A 1 97 ? 13.610 17.799 -21.455 1.00 63.84 97 GLU A N 1
ATOM 800 C CA . GLU A 1 97 ? 14.407 16.586 -21.242 1.00 63.84 97 GLU A CA 1
ATOM 801 C C . GLU A 1 97 ? 13.657 15.598 -20.332 1.00 63.84 97 GLU A C 1
ATOM 803 O O . GLU A 1 97 ? 13.043 16.026 -19.348 1.00 63.84 97 GLU A O 1
ATOM 808 N N . PRO A 1 98 ? 13.677 14.289 -20.648 1.00 72.62 98 PRO A N 1
ATOM 809 C CA . PRO A 1 98 ? 12.957 13.301 -19.863 1.00 72.62 98 PRO A CA 1
ATOM 810 C C . PRO A 1 98 ? 13.458 13.308 -18.417 1.00 72.62 98 PRO A C 1
ATOM 812 O O . PRO A 1 98 ? 14.653 13.188 -18.153 1.00 72.62 98 PRO A O 1
ATOM 815 N N . ASP A 1 99 ? 12.524 13.424 -17.470 1.00 82.06 99 ASP A N 1
ATOM 816 C CA . ASP A 1 99 ? 12.811 13.356 -16.038 1.00 82.06 99 ASP A CA 1
ATOM 817 C C . ASP A 1 99 ? 13.680 12.116 -15.703 1.00 82.06 99 ASP A C 1
ATOM 819 O O . ASP A 1 99 ? 13.319 11.006 -16.126 1.00 82.06 99 ASP A O 1
ATOM 823 N N . PRO A 1 100 ? 14.717 12.228 -14.845 1.00 85.44 100 PRO A N 1
ATOM 824 C CA . PRO A 1 100 ? 15.499 11.092 -14.375 1.00 85.44 100 PRO A CA 1
ATOM 825 C C . PRO A 1 100 ? 14.602 9.997 -13.800 1.00 85.44 100 PRO A C 1
ATOM 827 O O . PRO A 1 100 ? 13.563 10.250 -13.166 1.00 85.44 100 PRO A O 1
ATOM 830 N N . TYR A 1 101 ? 15.008 8.747 -14.007 1.00 87.06 101 TYR A N 1
ATOM 831 C CA . TYR A 1 101 ? 14.372 7.641 -13.317 1.00 87.06 101 TYR A CA 1
ATOM 832 C C . TYR A 1 101 ? 14.742 7.680 -11.832 1.00 87.06 101 TYR A C 1
ATOM 834 O O . TYR A 1 101 ? 15.908 7.776 -11.454 1.00 87.06 101 TYR A O 1
ATOM 842 N N . THR A 1 102 ? 13.726 7.588 -10.979 1.00 92.81 102 THR A N 1
ATOM 843 C CA . THR A 1 102 ? 13.905 7.340 -9.551 1.00 92.81 102 THR A CA 1
ATOM 844 C C . THR A 1 102 ? 12.871 6.324 -9.100 1.00 92.81 102 THR A C 1
ATOM 846 O O . THR A 1 102 ? 11.816 6.174 -9.723 1.00 92.81 102 THR A O 1
ATOM 849 N N . ILE A 1 103 ? 13.104 5.730 -7.929 1.00 94.56 103 ILE A N 1
ATOM 850 C CA . ILE A 1 103 ? 12.146 4.828 -7.280 1.00 94.56 103 ILE A CA 1
ATOM 851 C C . ILE A 1 103 ? 10.739 5.432 -7.123 1.00 94.56 103 ILE A C 1
ATOM 853 O O . ILE A 1 103 ? 9.764 4.702 -6.978 1.00 94.56 103 ILE A O 1
ATOM 857 N N . HIS A 1 104 ? 10.610 6.762 -7.154 1.00 94.44 104 HIS A N 1
ATOM 858 C CA . HIS A 1 104 ? 9.339 7.454 -6.950 1.00 94.44 104 HIS A CA 1
ATOM 859 C C . HIS A 1 104 ? 8.401 7.275 -8.150 1.00 94.44 104 HIS A C 1
ATOM 861 O O . HIS A 1 104 ? 7.190 7.352 -7.968 1.00 94.44 104 HIS A O 1
ATOM 867 N N . LYS A 1 105 ? 8.946 6.960 -9.338 1.00 93.81 105 LYS A N 1
ATOM 868 C CA . LYS A 1 105 ? 8.179 6.588 -10.538 1.00 93.81 105 LYS A CA 1
ATOM 869 C C . LYS A 1 105 ? 7.728 5.126 -10.532 1.00 93.81 105 LYS A C 1
ATOM 871 O O . LYS A 1 105 ? 6.874 4.756 -11.330 1.00 93.81 105 LYS A O 1
ATOM 876 N N . HIS A 1 106 ? 8.285 4.287 -9.656 1.00 95.25 106 HIS A N 1
ATOM 877 C CA . HIS A 1 106 ? 7.996 2.858 -9.652 1.00 95.25 106 HIS A CA 1
ATOM 878 C C . HIS A 1 106 ? 6.515 2.614 -9.277 1.00 95.25 106 HIS A C 1
ATOM 880 O O . HIS A 1 106 ? 6.096 2.991 -8.177 1.00 95.25 106 HIS A O 1
ATOM 886 N N . PRO A 1 107 ? 5.714 1.906 -10.099 1.00 96.44 107 PRO A N 1
ATOM 887 C CA . PRO A 1 107 ? 4.279 1.699 -9.863 1.00 96.44 107 PRO A CA 1
ATOM 888 C C . PRO A 1 107 ? 3.950 1.152 -8.470 1.00 96.44 107 PRO A C 1
ATOM 890 O O . PRO A 1 107 ? 3.100 1.667 -7.745 1.00 96.44 107 PRO A O 1
ATOM 893 N N . ILE A 1 108 ? 4.704 0.138 -8.040 1.00 97.31 108 ILE A N 1
ATOM 894 C CA . ILE A 1 108 ? 4.553 -0.483 -6.716 1.00 97.31 108 ILE A CA 1
ATOM 895 C C . ILE A 1 108 ? 4.907 0.475 -5.568 1.00 97.31 108 ILE A C 1
ATOM 897 O O . ILE A 1 108 ? 4.280 0.389 -4.506 1.00 97.31 108 ILE A O 1
ATOM 901 N N . PHE A 1 109 ? 5.862 1.395 -5.765 1.00 98.00 109 PHE A N 1
ATOM 902 C CA . PHE A 1 109 ? 6.165 2.451 -4.794 1.00 98.00 109 PHE A CA 1
ATOM 903 C C . PHE A 1 109 ? 4.956 3.374 -4.651 1.00 98.00 109 PHE A C 1
ATOM 905 O O . PHE A 1 109 ? 4.446 3.536 -3.542 1.00 98.00 109 PHE A O 1
ATOM 912 N N . ILE A 1 110 ? 4.451 3.902 -5.770 1.00 98.31 110 ILE A N 1
ATOM 913 C CA . ILE A 1 110 ? 3.317 4.835 -5.808 1.00 98.31 110 ILE A CA 1
ATOM 914 C C . ILE A 1 110 ? 2.074 4.191 -5.189 1.00 98.31 110 ILE A C 1
ATOM 916 O O . ILE A 1 110 ? 1.491 4.756 -4.264 1.00 98.31 110 ILE A O 1
ATOM 920 N N . ALA A 1 111 ? 1.705 2.987 -5.635 1.00 98.25 111 ALA A N 1
ATOM 921 C CA . ALA A 1 111 ? 0.532 2.270 -5.148 1.00 98.25 111 ALA A CA 1
ATOM 922 C C . ALA A 1 111 ? 0.624 1.966 -3.645 1.00 98.25 111 ALA A C 1
ATOM 924 O O . ALA A 1 111 ? -0.312 2.243 -2.889 1.00 98.25 111 ALA A O 1
ATOM 925 N N . SER A 1 112 ? 1.769 1.449 -3.179 1.00 98.19 112 SER A N 1
ATOM 926 C CA . SER A 1 112 ? 1.957 1.141 -1.756 1.00 98.19 112 SER A CA 1
ATOM 927 C C . SER A 1 112 ? 1.930 2.413 -0.906 1.00 98.19 112 SER A C 1
ATOM 929 O O . SER A 1 112 ? 1.229 2.467 0.108 1.00 98.19 112 SER A O 1
ATOM 931 N N . LYS A 1 113 ? 2.646 3.460 -1.338 1.00 98.31 113 LYS A N 1
ATOM 932 C CA . LYS A 1 113 ? 2.717 4.752 -0.648 1.00 98.31 113 LYS A CA 1
ATOM 933 C C . LYS A 1 113 ? 1.346 5.409 -0.559 1.00 98.31 113 LYS A C 1
ATOM 935 O O . LYS A 1 113 ? 0.953 5.841 0.519 1.00 98.31 113 LYS A O 1
ATOM 940 N N . ALA A 1 114 ? 0.598 5.439 -1.657 1.00 98.38 114 ALA A N 1
ATOM 941 C CA . ALA A 1 114 ? -0.742 6.003 -1.725 1.00 98.38 114 ALA A CA 1
ATOM 942 C C . ALA A 1 114 ? -1.677 5.370 -0.687 1.00 98.38 114 ALA A C 1
ATOM 944 O O . ALA A 1 114 ? -2.252 6.071 0.150 1.00 98.38 114 ALA A O 1
ATOM 945 N N . LEU A 1 115 ? -1.781 4.039 -0.680 1.00 98.44 115 LEU A N 1
ATOM 946 C CA . LEU A 1 115 ? -2.670 3.327 0.240 1.00 98.44 115 LEU A CA 1
ATOM 947 C C . LEU A 1 115 ? -2.277 3.549 1.710 1.00 98.44 115 LEU A C 1
ATOM 949 O O . LEU A 1 115 ? -3.159 3.773 2.543 1.00 98.44 115 LEU A O 1
ATOM 953 N N . TYR A 1 116 ? -0.979 3.579 2.031 1.00 98.44 116 TYR A N 1
ATOM 954 C CA . TYR A 1 116 ? -0.510 3.926 3.378 1.00 98.44 116 TYR A CA 1
ATOM 955 C C . TYR A 1 116 ? -0.767 5.389 3.752 1.00 98.44 116 TYR A C 1
ATOM 957 O O . TYR A 1 116 ? -1.187 5.653 4.878 1.00 98.44 116 TYR A O 1
ATOM 965 N N . VAL A 1 117 ? -0.608 6.336 2.824 1.00 98.06 117 VAL A N 1
ATOM 966 C CA . VAL A 1 117 ? -0.949 7.751 3.047 1.00 98.06 117 VAL A CA 1
ATOM 967 C C . VAL A 1 117 ? -2.418 7.896 3.438 1.00 98.06 117 VAL A C 1
ATOM 969 O O . VAL A 1 117 ? -2.725 8.622 4.386 1.00 98.06 117 VAL A O 1
ATOM 972 N N . TRP A 1 118 ? -3.326 7.184 2.763 1.00 98.31 118 TRP A N 1
ATOM 973 C CA . TRP A 1 118 ? -4.736 7.174 3.155 1.00 98.31 118 TRP A CA 1
ATOM 974 C C . TRP A 1 118 ? -4.924 6.581 4.556 1.00 98.31 118 TRP A C 1
ATOM 976 O O . TRP A 1 118 ? -5.590 7.196 5.388 1.00 98.31 118 TRP A O 1
ATOM 986 N N . LEU A 1 119 ? -4.310 5.423 4.842 1.00 98.44 119 LEU A N 1
ATOM 987 C CA . LEU A 1 119 ? -4.431 4.741 6.139 1.00 98.44 119 LEU A CA 1
ATOM 988 C C . LEU A 1 119 ? -3.967 5.637 7.293 1.00 98.44 119 LEU A C 1
ATOM 990 O O . LEU A 1 119 ? -4.679 5.762 8.289 1.00 98.44 119 LEU A O 1
ATOM 994 N N . HIS A 1 120 ? -2.820 6.301 7.140 1.00 98.12 120 HIS A N 1
ATOM 995 C CA . HIS A 1 120 ? -2.282 7.222 8.136 1.00 98.12 120 HIS A CA 1
ATOM 996 C C . HIS A 1 120 ? -3.175 8.449 8.326 1.00 98.12 120 HIS A C 1
ATOM 998 O O . HIS A 1 120 ? -3.606 8.706 9.449 1.00 98.12 120 HIS A O 1
ATOM 1004 N N . LYS A 1 121 ? -3.538 9.154 7.246 1.00 97.50 121 LYS A N 1
ATOM 1005 C CA . LYS A 1 121 ? -4.392 10.352 7.331 1.00 97.50 121 LYS A CA 1
ATOM 1006 C C . LYS A 1 121 ? -5.761 10.043 7.939 1.00 97.50 121 LYS A C 1
ATOM 1008 O O . LYS A 1 121 ? -6.255 10.795 8.777 1.00 97.50 121 LYS A O 1
ATOM 1013 N N . ALA A 1 122 ? -6.383 8.934 7.540 1.00 97.31 122 ALA A N 1
ATOM 1014 C CA . ALA A 1 122 ? -7.679 8.530 8.076 1.00 97.31 122 ALA A CA 1
ATOM 1015 C C . ALA A 1 122 ? -7.574 8.136 9.559 1.00 97.31 122 ALA A C 1
ATOM 1017 O O . ALA A 1 122 ? -8.432 8.502 10.364 1.00 97.31 122 ALA A O 1
ATOM 1018 N N . TRP A 1 123 ? -6.499 7.445 9.947 1.00 97.31 123 TRP A N 1
ATOM 1019 C CA . TRP A 1 123 ? -6.259 7.085 11.340 1.00 97.31 123 TRP A CA 1
ATOM 1020 C C . TRP A 1 123 ? -6.004 8.304 12.236 1.00 97.31 123 TRP A C 1
ATOM 1022 O O . TRP A 1 123 ? -6.560 8.380 13.332 1.00 97.31 123 TRP A O 1
ATOM 1032 N N . GLU A 1 124 ? -5.238 9.288 11.762 1.00 96.12 124 GLU A N 1
ATOM 1033 C CA . GLU A 1 124 ? -4.975 10.550 12.469 1.00 96.12 124 GLU A CA 1
ATOM 1034 C C . GLU A 1 124 ? -6.256 11.328 12.794 1.00 96.12 124 G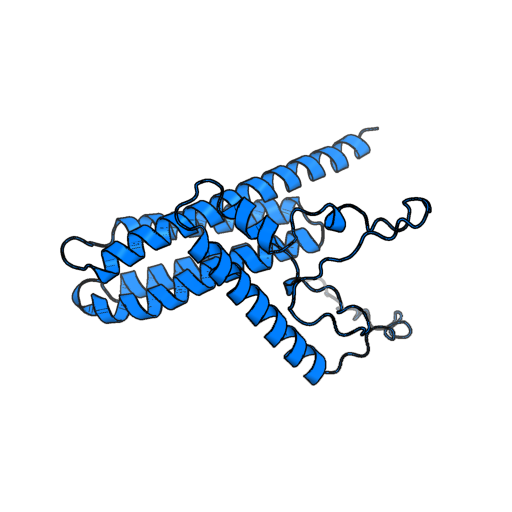LU A C 1
ATOM 1036 O O . GLU A 1 124 ? -6.321 12.013 13.813 1.00 96.12 124 GLU A O 1
ATOM 1041 N N . GLN A 1 125 ? -7.301 11.188 11.975 1.00 94.81 125 GLN A N 1
ATOM 1042 C CA . GLN A 1 125 ? -8.611 11.789 12.232 1.00 94.81 125 GLN A CA 1
ATOM 1043 C C . GLN A 1 125 ? -9.459 10.944 13.195 1.00 94.81 125 GLN A C 1
ATOM 1045 O O . GLN A 1 125 ? -10.128 11.474 14.086 1.00 94.81 125 GLN A O 1
ATOM 1050 N N . VAL A 1 126 ? -9.440 9.619 13.033 1.00 94.56 126 VAL A N 1
ATOM 1051 C CA . VAL A 1 126 ? -10.318 8.692 13.765 1.00 94.56 126 VAL A CA 1
ATOM 1052 C C . VAL A 1 126 ? -9.828 8.437 15.188 1.00 94.56 126 VAL A C 1
ATOM 1054 O O . VAL A 1 126 ? -10.649 8.359 16.108 1.00 94.56 126 VAL A O 1
ATOM 1057 N N . ALA A 1 127 ? -8.516 8.323 15.396 1.00 93.31 127 ALA A N 1
ATOM 1058 C CA . ALA A 1 127 ? -7.946 7.984 16.696 1.00 93.31 127 ALA A CA 1
ATOM 1059 C C . ALA A 1 127 ? -8.266 9.034 17.777 1.00 93.31 127 ALA A C 1
ATOM 1061 O O . ALA A 1 127 ? -8.751 8.634 18.840 1.00 93.31 127 ALA A O 1
ATOM 1062 N N . PRO A 1 128 ? -8.116 10.355 17.535 1.00 92.12 128 PRO A N 1
ATOM 1063 C CA . PRO A 1 128 ? -8.518 11.376 18.502 1.00 92.12 128 PRO A CA 1
ATOM 1064 C C . PRO A 1 128 ? -10.034 11.416 18.714 1.00 92.12 128 PRO A C 1
ATOM 1066 O O . PRO A 1 128 ? -10.497 11.498 19.852 1.00 92.12 128 PRO A O 1
ATOM 1069 N N . ALA A 1 129 ? -10.822 11.287 17.640 1.00 90.62 129 ALA A N 1
ATOM 1070 C CA . ALA A 1 129 ? -12.284 11.267 17.718 1.00 90.62 129 ALA A CA 1
ATOM 1071 C C . ALA A 1 129 ? -12.818 10.080 18.547 1.00 90.62 129 ALA A C 1
ATOM 1073 O O . ALA A 1 129 ? -13.897 10.155 19.137 1.00 90.62 129 ALA A O 1
ATOM 1074 N N . CYS A 1 130 ? -12.049 8.991 18.624 1.00 89.31 130 CYS A N 1
ATOM 1075 C CA . CYS A 1 130 ? -12.372 7.786 19.382 1.00 89.31 130 CYS A CA 1
ATOM 1076 C C . CYS A 1 130 ? -11.506 7.605 20.641 1.00 89.31 130 CYS A C 1
ATOM 1078 O O . CYS A 1 130 ? -11.490 6.506 21.198 1.00 89.31 130 CYS A O 1
ATOM 1080 N N . ALA A 1 131 ? -10.830 8.651 21.133 1.00 89.25 131 ALA A N 1
ATOM 1081 C CA . ALA A 1 131 ? -9.861 8.549 22.234 1.00 89.25 131 ALA A CA 1
ATOM 1082 C C . ALA A 1 131 ? -10.443 7.965 23.537 1.00 89.25 131 ALA A C 1
ATOM 1084 O O . ALA A 1 131 ? -9.743 7.293 24.287 1.00 89.25 131 ALA A O 1
ATOM 1085 N N . ALA A 1 132 ? -11.739 8.165 23.798 1.00 88.50 132 ALA A N 1
ATOM 1086 C CA . ALA A 1 132 ? -12.416 7.581 24.961 1.00 88.50 132 ALA A CA 1
ATOM 1087 C C . ALA A 1 132 ? -12.624 6.055 24.858 1.00 88.50 132 ALA A C 1
ATOM 1089 O O . ALA A 1 132 ? -12.923 5.404 25.855 1.00 88.50 132 ALA A O 1
ATOM 1090 N N . ARG A 1 133 ? -12.518 5.490 23.651 1.00 86.69 133 ARG A N 1
ATOM 1091 C CA . ARG A 1 133 ? -12.801 4.078 23.344 1.00 86.69 133 ARG A CA 1
ATOM 1092 C C . ARG A 1 133 ? -11.549 3.292 22.998 1.00 86.69 133 ARG A C 1
ATOM 1094 O O . ARG A 1 133 ? -11.492 2.098 23.266 1.00 86.69 133 ARG A O 1
ATOM 1101 N N . ILE A 1 134 ? -10.566 3.952 22.395 1.00 89.88 134 ILE A N 1
ATOM 1102 C CA . ILE A 1 134 ? -9.320 3.330 21.968 1.00 89.88 134 ILE A CA 1
ATOM 1103 C C . ILE A 1 134 ? -8.244 3.706 22.986 1.00 89.88 134 ILE A C 1
ATOM 1105 O O . ILE A 1 134 ? -7.858 4.874 23.053 1.00 89.88 134 ILE A O 1
ATOM 1109 N N . PRO A 1 135 ? -7.733 2.748 23.781 1.00 91.88 135 PRO A N 1
ATOM 1110 C CA . PRO A 1 135 ? -6.632 3.021 24.689 1.00 91.88 135 PRO A CA 1
ATOM 1111 C C . PRO A 1 135 ? -5.436 3.595 23.928 1.00 91.88 135 PRO A C 1
ATOM 1113 O O . PRO A 1 135 ? -5.070 3.085 22.868 1.00 91.88 135 PRO A O 1
ATOM 1116 N N . ALA A 1 136 ? -4.774 4.604 24.501 1.00 93.62 136 ALA A N 1
ATOM 1117 C CA . ALA A 1 136 ? -3.629 5.264 23.867 1.00 93.62 136 ALA A CA 1
ATOM 1118 C C . ALA A 1 136 ? -2.538 4.267 23.436 1.00 93.62 136 ALA A C 1
ATOM 1120 O O . ALA A 1 136 ? -1.967 4.394 22.358 1.00 93.62 136 ALA A O 1
ATOM 1121 N N . ARG A 1 137 ? -2.301 3.220 24.239 1.00 95.38 137 ARG A N 1
ATOM 1122 C CA . ARG A 1 137 ? -1.385 2.125 23.891 1.00 95.38 137 ARG A CA 1
ATOM 1123 C C . ARG A 1 137 ? -1.795 1.428 22.592 1.00 95.38 137 ARG A C 1
ATOM 1125 O O . ARG A 1 137 ? -0.960 1.293 21.709 1.00 95.38 137 ARG A O 1
ATOM 1132 N N . THR A 1 138 ? -3.055 1.013 22.468 1.00 93.31 138 THR A N 1
ATOM 1133 C CA . THR A 1 138 ? -3.573 0.364 21.255 1.00 93.31 138 THR A CA 1
ATOM 1134 C C . THR A 1 138 ? -3.459 1.294 20.057 1.00 93.31 138 THR A C 1
ATOM 1136 O O . THR A 1 138 ? -3.020 0.864 18.994 1.00 93.31 138 THR A O 1
ATOM 1139 N N . ALA A 1 139 ? -3.779 2.577 20.243 1.00 94.81 139 ALA A N 1
ATOM 1140 C CA . ALA A 1 139 ? -3.715 3.547 19.163 1.00 94.81 139 ALA A CA 1
ATOM 1141 C C . ALA A 1 139 ? -2.287 3.763 18.637 1.00 94.81 139 ALA A C 1
ATOM 1143 O O . ALA A 1 139 ? -2.058 3.750 17.429 1.00 94.81 139 ALA A O 1
ATOM 1144 N N . LEU A 1 140 ? -1.318 3.905 19.546 1.00 96.56 140 LEU A N 1
ATOM 1145 C CA . LEU A 1 140 ? 0.098 4.050 19.206 1.00 96.56 140 LEU A CA 1
ATOM 1146 C C . LEU A 1 140 ? 0.675 2.771 18.599 1.00 96.56 140 LEU A C 1
ATOM 1148 O O . LEU A 1 140 ? 1.462 2.838 17.656 1.00 96.56 140 LEU A O 1
ATOM 1152 N N . SER A 1 141 ? 0.294 1.604 19.121 1.00 97.12 141 SER A N 1
ATOM 1153 C CA . SER A 1 141 ? 0.741 0.320 18.584 1.00 97.12 141 SER A CA 1
ATOM 1154 C C . SER A 1 141 ? 0.209 0.080 17.170 1.00 97.12 141 SER A C 1
ATOM 1156 O O . SER A 1 141 ? 0.982 -0.354 16.323 1.00 97.12 141 SER A O 1
ATOM 1158 N N . PHE A 1 142 ? -1.046 0.443 16.888 1.00 97.31 142 PHE A N 1
ATOM 1159 C CA . PHE A 1 142 ? -1.612 0.354 15.540 1.00 97.31 142 PHE A CA 1
ATOM 1160 C C . PHE A 1 142 ? -0.943 1.340 14.571 1.00 97.31 142 PHE A C 1
ATOM 1162 O O . PHE A 1 142 ? -0.537 0.956 13.480 1.00 97.31 142 PHE A O 1
ATOM 1169 N N . GLN A 1 143 ? -0.726 2.593 14.987 1.00 97.38 143 GLN A N 1
ATOM 1170 C CA . GLN A 1 143 ? 0.028 3.551 14.168 1.00 97.38 143 GLN A CA 1
ATOM 1171 C C . GLN A 1 143 ? 1.448 3.041 13.871 1.00 97.38 143 GLN A C 1
ATOM 1173 O O . GLN A 1 143 ? 1.941 3.167 12.751 1.00 97.38 143 GLN A O 1
ATOM 1178 N N . SER A 1 144 ? 2.097 2.428 14.866 1.00 97.81 144 SER A N 1
ATOM 1179 C CA . SER A 1 144 ? 3.434 1.850 14.707 1.00 97.81 144 SER A CA 1
ATOM 1180 C C . SER A 1 144 ? 3.443 0.663 13.744 1.00 97.81 144 SER A C 1
ATOM 1182 O O . SER A 1 144 ? 4.405 0.520 12.993 1.00 97.81 144 SER A O 1
ATOM 1184 N N . SER A 1 145 ? 2.411 -0.190 13.750 1.00 97.75 145 SER A N 1
ATOM 1185 C CA . SER A 1 145 ? 2.328 -1.329 12.828 1.00 97.75 145 SER A CA 1
ATOM 1186 C C . SER A 1 145 ? 2.092 -0.871 11.388 1.00 97.75 145 SER A C 1
ATOM 1188 O O . SER A 1 145 ? 2.734 -1.396 10.482 1.00 97.75 145 SER A O 1
ATOM 1190 N N . LEU A 1 146 ? 1.254 0.154 11.175 1.00 97.88 146 LEU A N 1
ATOM 1191 C CA . LEU A 1 146 ? 1.077 0.770 9.856 1.00 97.88 146 LEU A CA 1
ATOM 1192 C C . LEU A 1 146 ? 2.406 1.318 9.322 1.00 97.88 146 LEU A C 1
ATOM 1194 O O . LEU A 1 146 ? 2.817 0.954 8.223 1.00 97.88 146 LEU A O 1
ATOM 1198 N N . PHE A 1 147 ? 3.116 2.099 10.140 1.00 97.94 147 PHE A N 1
ATOM 1199 C CA . PHE A 1 147 ? 4.394 2.699 9.757 1.00 97.94 147 PHE A CA 1
ATOM 1200 C C . PHE A 1 147 ? 5.467 1.648 9.434 1.00 97.94 147 PHE A C 1
ATOM 1202 O O . PHE A 1 147 ? 6.154 1.743 8.422 1.00 97.94 147 PHE A O 1
ATOM 1209 N N . ARG A 1 148 ? 5.603 0.600 10.258 1.00 97.94 148 ARG A N 1
ATOM 1210 C CA . ARG A 1 148 ? 6.553 -0.498 9.990 1.00 97.94 148 ARG A CA 1
ATOM 1211 C C . ARG A 1 148 ? 6.203 -1.267 8.721 1.00 97.94 148 ARG A C 1
ATOM 1213 O O . ARG A 1 148 ? 7.110 -1.650 7.980 1.00 97.94 148 ARG A O 1
ATOM 1220 N N . GLY A 1 149 ? 4.911 -1.492 8.482 1.00 97.44 149 GLY A N 1
ATOM 1221 C CA . GLY A 1 149 ? 4.414 -2.103 7.254 1.00 97.44 149 GLY A CA 1
ATOM 1222 C C . GLY A 1 149 ? 4.814 -1.292 6.024 1.00 97.44 149 GLY A C 1
ATOM 1223 O O . GLY A 1 149 ? 5.420 -1.857 5.111 1.00 97.44 149 GLY A O 1
ATOM 1224 N N . GLU A 1 150 ? 4.575 0.024 6.056 1.00 97.94 150 GLU A N 1
ATOM 1225 C CA . GLU A 1 150 ? 4.965 0.968 5.003 1.00 97.94 150 GLU A CA 1
ATOM 1226 C C . GLU A 1 150 ? 6.477 0.941 4.767 1.00 97.94 150 GLU A C 1
ATOM 1228 O O . GLU A 1 150 ? 6.922 0.646 3.661 1.00 97.94 150 GLU A O 1
ATOM 1233 N N . GLN A 1 151 ? 7.282 1.173 5.809 1.00 97.81 151 GLN A N 1
ATOM 1234 C CA . GLN A 1 151 ? 8.742 1.197 5.691 1.00 97.81 151 GLN A CA 1
ATOM 1235 C C . GLN A 1 151 ? 9.290 -0.095 5.083 1.00 97.81 151 GLN A C 1
ATOM 1237 O O . GLN A 1 151 ? 10.130 -0.064 4.185 1.00 97.81 151 GLN A O 1
ATOM 1242 N N . THR A 1 152 ? 8.800 -1.242 5.552 1.00 97.50 152 THR A N 1
ATOM 1243 C CA . THR A 1 152 ? 9.256 -2.540 5.050 1.00 97.50 152 THR A CA 1
ATOM 1244 C C . THR A 1 152 ? 8.814 -2.763 3.602 1.00 97.50 152 THR A C 1
ATOM 1246 O O . THR A 1 152 ? 9.577 -3.331 2.820 1.00 97.50 152 THR A O 1
ATOM 1249 N N . ALA A 1 153 ? 7.621 -2.296 3.217 1.00 97.44 153 ALA A N 1
ATOM 1250 C CA . ALA A 1 153 ? 7.151 -2.353 1.834 1.00 97.44 153 ALA A CA 1
ATOM 1251 C C . ALA A 1 153 ? 8.040 -1.510 0.910 1.00 97.44 153 ALA A C 1
ATOM 1253 O O . ALA A 1 153 ? 8.518 -2.026 -0.094 1.00 97.44 153 ALA A O 1
ATOM 1254 N N . LEU A 1 154 ? 8.344 -0.261 1.276 1.00 97.62 154 LEU A N 1
ATOM 1255 C CA . LEU A 1 154 ? 9.183 0.621 0.455 1.00 97.62 154 LEU A CA 1
ATOM 1256 C C . LEU A 1 154 ? 10.611 0.080 0.308 1.00 97.62 154 LEU A C 1
ATOM 1258 O O . LEU A 1 154 ? 11.147 0.063 -0.796 1.00 97.62 154 LEU A O 1
ATOM 1262 N N . LEU A 1 155 ? 11.199 -0.467 1.378 1.00 97.94 155 LEU A N 1
ATOM 1263 C CA . LEU A 1 155 ? 12.489 -1.164 1.291 1.00 97.94 155 LEU A CA 1
ATOM 1264 C C . LEU A 1 155 ? 12.435 -2.388 0.362 1.00 97.94 155 LEU A C 1
ATOM 1266 O O . LEU A 1 155 ? 13.424 -2.690 -0.299 1.00 97.94 155 LEU A O 1
ATOM 1270 N N . SER A 1 156 ? 11.292 -3.078 0.288 1.00 97.44 156 SER A N 1
ATOM 1271 C CA . SER A 1 156 ? 11.101 -4.193 -0.652 1.00 97.44 156 SER A CA 1
ATOM 1272 C C . SER A 1 156 ? 11.123 -3.711 -2.101 1.00 97.44 156 SER A C 1
ATOM 1274 O O . SER A 1 156 ? 11.714 -4.374 -2.948 1.00 97.44 156 SER A O 1
ATOM 1276 N N . VAL A 1 157 ? 10.512 -2.553 -2.375 1.00 97.81 157 VAL A N 1
ATOM 1277 C CA . VAL A 1 157 ? 10.506 -1.931 -3.708 1.00 97.81 157 VAL A CA 1
ATOM 1278 C C . VAL A 1 157 ? 11.909 -1.456 -4.090 1.00 97.81 157 VAL A C 1
ATOM 1280 O O . VAL A 1 157 ? 12.339 -1.706 -5.205 1.00 97.81 157 VAL A O 1
ATOM 1283 N N . HIS A 1 158 ? 12.684 -0.904 -3.153 1.00 97.31 158 HIS A N 1
ATOM 1284 C CA . HIS A 1 158 ? 14.104 -0.618 -3.398 1.00 97.31 158 HIS A CA 1
ATOM 1285 C C . HIS A 1 158 ? 14.915 -1.875 -3.740 1.00 97.31 158 HIS A C 1
ATOM 1287 O O . HIS A 1 158 ? 15.718 -1.853 -4.663 1.00 97.31 158 HIS A O 1
ATOM 1293 N N . SER A 1 159 ? 14.706 -2.984 -3.021 1.00 97.25 159 SER A N 1
ATOM 1294 C CA . SER A 1 159 ? 15.385 -4.248 -3.350 1.00 97.25 159 SER A CA 1
ATOM 1295 C C . SER A 1 159 ? 14.983 -4.784 -4.727 1.00 97.25 159 SER A C 1
ATOM 1297 O O . SER A 1 159 ? 15.801 -5.406 -5.396 1.00 97.25 159 SER A O 1
ATOM 1299 N N . LEU A 1 160 ? 13.732 -4.560 -5.142 1.00 95.38 160 LEU A N 1
ATOM 1300 C CA . LEU A 1 160 ? 13.248 -4.913 -6.476 1.00 95.38 160 LEU A CA 1
ATOM 1301 C C . LEU A 1 160 ? 13.945 -4.080 -7.560 1.00 95.38 160 LEU A C 1
ATOM 1303 O O . LEU A 1 160 ? 14.442 -4.652 -8.524 1.00 95.38 160 LEU A O 1
ATOM 1307 N N . ASP A 1 161 ? 14.027 -2.767 -7.359 1.00 94.75 161 ASP A N 1
ATOM 1308 C CA . ASP A 1 161 ? 14.666 -1.805 -8.267 1.00 94.75 161 ASP A CA 1
ATOM 1309 C C . ASP A 1 161 ? 16.169 -2.075 -8.457 1.00 94.75 161 ASP A C 1
ATOM 1311 O O . ASP A 1 161 ? 16.701 -1.955 -9.553 1.00 94.75 161 ASP A O 1
ATOM 1315 N N . MET A 1 162 ? 16.843 -2.556 -7.407 1.00 94.62 162 MET A N 1
ATOM 1316 C CA . MET A 1 162 ? 18.246 -2.994 -7.463 1.00 94.62 162 MET A CA 1
ATOM 1317 C C . MET A 1 162 ? 18.439 -4.384 -8.107 1.00 94.62 162 MET A C 1
ATOM 1319 O O . MET A 1 162 ? 19.569 -4.857 -8.220 1.00 94.62 162 MET A O 1
ATOM 1323 N N . GLY A 1 163 ? 17.364 -5.077 -8.502 1.00 93.75 163 GLY A N 1
ATOM 1324 C CA . GLY A 1 163 ? 17.417 -6.416 -9.106 1.00 93.75 163 GLY A CA 1
ATOM 1325 C C . GLY A 1 163 ? 17.626 -7.573 -8.116 1.00 93.75 163 GLY A C 1
ATOM 1326 O O . GLY A 1 163 ? 17.789 -8.727 -8.528 1.00 93.75 163 GLY A O 1
ATOM 1327 N N . ASP A 1 164 ? 17.579 -7.308 -6.808 1.00 96.06 164 ASP A N 1
ATOM 1328 C CA . ASP A 1 164 ? 17.737 -8.303 -5.744 1.00 96.06 164 ASP A CA 1
ATOM 1329 C C . ASP A 1 164 ? 16.399 -8.984 -5.404 1.00 96.06 164 ASP A C 1
ATOM 1331 O O . ASP A 1 164 ? 15.860 -8.882 -4.295 1.00 96.06 164 ASP A O 1
ATOM 1335 N N . TYR A 1 165 ? 15.850 -9.755 -6.346 1.00 96.44 165 TYR A N 1
ATOM 1336 C CA . TYR A 1 165 ? 14.517 -10.368 -6.212 1.00 96.44 165 TYR A CA 1
ATOM 1337 C C . TYR A 1 165 ? 14.357 -11.266 -4.976 1.00 96.44 165 TYR A C 1
ATOM 1339 O O . TYR A 1 165 ? 13.286 -11.310 -4.366 1.00 96.44 165 TYR A O 1
ATOM 1347 N N . SER A 1 166 ? 15.414 -11.977 -4.566 1.00 96.81 166 SER A N 1
ATOM 1348 C CA . SER A 1 166 ? 15.377 -12.810 -3.352 1.00 96.81 166 SER A CA 1
ATOM 1349 C C . SER A 1 166 ? 15.191 -11.960 -2.095 1.00 96.81 166 SER A C 1
ATOM 1351 O O . SER A 1 166 ? 14.396 -12.311 -1.215 1.00 96.81 166 SER A O 1
ATOM 1353 N N . LEU A 1 167 ? 15.901 -10.831 -2.015 1.00 97.38 167 LEU A N 1
ATOM 1354 C CA . LEU A 1 167 ? 15.781 -9.887 -0.911 1.00 97.38 167 LEU A CA 1
ATOM 1355 C C . LEU A 1 167 ? 14.411 -9.207 -0.939 1.00 97.38 167 LEU A C 1
ATOM 1357 O O . LEU A 1 167 ? 13.743 -9.173 0.096 1.00 97.38 167 LEU A O 1
ATOM 1361 N N . ALA A 1 168 ? 13.951 -8.776 -2.118 1.00 97.88 168 ALA A N 1
ATOM 1362 C CA . ALA A 1 168 ? 12.623 -8.200 -2.310 1.00 97.88 168 ALA A CA 1
ATOM 1363 C C . ALA A 1 168 ? 11.523 -9.144 -1.795 1.00 97.88 168 ALA A C 1
ATOM 1365 O O . ALA A 1 168 ? 10.686 -8.744 -0.987 1.00 97.88 168 ALA A O 1
ATOM 1366 N N . VAL A 1 169 ? 11.564 -10.435 -2.153 1.00 97.94 169 VAL A N 1
ATOM 1367 C CA . VAL A 1 169 ? 10.602 -11.440 -1.661 1.00 97.94 169 VAL A CA 1
ATOM 1368 C C . VAL A 1 169 ? 10.663 -11.598 -0.138 1.00 97.94 169 VAL A C 1
ATOM 1370 O O . VAL A 1 169 ? 9.623 -11.723 0.514 1.00 97.94 169 VAL A O 1
ATOM 1373 N N . CYS A 1 170 ? 11.857 -11.616 0.454 1.00 98.00 170 CYS A N 1
ATOM 1374 C CA . CYS A 1 170 ? 12.014 -11.687 1.907 1.00 98.00 170 CYS A CA 1
ATOM 1375 C C . CYS A 1 170 ? 11.442 -10.446 2.606 1.00 98.00 170 CYS A C 1
ATOM 1377 O O . CYS A 1 170 ? 10.759 -10.579 3.624 1.00 98.00 170 CYS A O 1
ATOM 1379 N N . MET A 1 171 ? 11.670 -9.257 2.054 1.00 98.00 171 MET A N 1
ATOM 1380 C CA . MET A 1 171 ? 11.170 -8.002 2.609 1.00 98.00 171 MET A CA 1
ATOM 1381 C C . MET A 1 171 ? 9.646 -7.885 2.454 1.00 98.00 171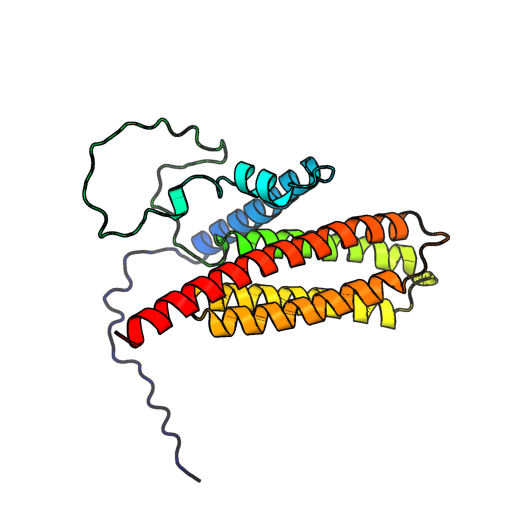 MET A C 1
ATOM 1383 O O . MET A 1 171 ? 8.972 -7.591 3.444 1.00 98.00 171 MET A O 1
ATOM 1387 N N . PHE A 1 172 ? 9.062 -8.284 1.318 1.00 98.19 172 PHE A N 1
ATOM 1388 C CA . PHE A 1 172 ? 7.602 -8.341 1.163 1.00 98.19 172 PHE A CA 1
ATOM 1389 C C . PHE A 1 172 ? 6.955 -9.329 2.140 1.00 98.19 172 PHE A C 1
ATOM 1391 O O . PHE A 1 172 ? 5.901 -9.037 2.705 1.00 98.19 172 PHE A O 1
ATOM 1398 N N . LYS A 1 173 ? 7.597 -10.469 2.436 1.00 98.06 173 LYS A N 1
ATOM 1399 C CA . LYS A 1 173 ? 7.132 -11.381 3.500 1.00 98.06 173 LYS A CA 1
ATOM 1400 C C . LYS A 1 173 ? 7.115 -10.718 4.876 1.00 98.06 173 LYS A C 1
ATOM 1402 O O . LYS A 1 173 ? 6.172 -10.934 5.637 1.00 98.06 173 LYS A O 1
ATOM 1407 N N . ARG A 1 174 ? 8.126 -9.909 5.197 1.00 97.69 174 ARG A N 1
ATOM 1408 C CA . ARG A 1 174 ? 8.164 -9.141 6.451 1.00 97.69 174 ARG A CA 1
ATOM 1409 C C . ARG A 1 174 ? 7.076 -8.067 6.473 1.00 97.69 174 ARG A C 1
ATOM 1411 O O . ARG A 1 174 ? 6.372 -7.964 7.473 1.00 97.69 174 ARG A O 1
ATOM 1418 N N . SER A 1 175 ? 6.871 -7.352 5.368 1.00 96.81 175 SER A N 1
ATOM 1419 C CA . SER A 1 175 ? 5.797 -6.360 5.253 1.00 96.81 175 SER A CA 1
ATOM 1420 C C . SER A 1 175 ? 4.407 -6.997 5.406 1.00 96.81 175 SER A C 1
ATOM 1422 O O . SER A 1 175 ? 3.592 -6.514 6.189 1.00 96.81 175 SER A O 1
ATOM 1424 N N . MET A 1 176 ? 4.162 -8.168 4.802 1.00 97.50 176 MET A N 1
ATOM 1425 C CA . MET A 1 176 ? 2.925 -8.935 5.019 1.00 97.50 176 MET A CA 1
ATOM 1426 C C . MET A 1 176 ? 2.717 -9.336 6.487 1.00 97.50 176 MET A C 1
ATOM 1428 O O . MET A 1 176 ? 1.579 -9.386 6.952 1.00 97.50 176 MET A O 1
ATOM 1432 N N . SER A 1 177 ? 3.789 -9.627 7.232 1.00 97.94 177 SER A N 1
ATOM 1433 C CA . SER A 1 177 ? 3.688 -9.908 8.668 1.00 97.94 177 SER A CA 1
ATOM 1434 C C . SER A 1 177 ? 3.189 -8.684 9.445 1.00 97.94 177 SER A C 1
ATOM 1436 O O . SER A 1 177 ? 2.274 -8.814 10.255 1.00 97.94 177 SER A O 1
ATOM 1438 N N . GLU A 1 178 ? 3.734 -7.496 9.174 1.00 97.62 178 GLU A N 1
ATOM 1439 C CA . GLU A 1 178 ? 3.285 -6.232 9.789 1.00 97.62 178 GLU A CA 1
ATOM 1440 C C . GLU A 1 178 ? 1.858 -5.848 9.355 1.00 97.62 178 GLU A C 1
ATOM 1442 O O . GLU A 1 178 ? 1.055 -5.356 10.154 1.00 97.62 178 GLU A O 1
ATOM 1447 N N . LEU A 1 179 ? 1.492 -6.144 8.106 1.00 97.94 179 LEU A N 1
ATOM 1448 C CA . LEU A 1 179 ? 0.133 -5.976 7.594 1.00 97.94 179 LEU A CA 1
ATOM 1449 C C . LEU A 1 179 ? -0.859 -6.875 8.342 1.00 97.94 179 LEU A C 1
ATOM 1451 O O . LEU A 1 179 ? -1.918 -6.408 8.761 1.00 97.94 179 LEU A O 1
ATOM 1455 N N . ASN A 1 180 ? -0.506 -8.141 8.577 1.00 98.12 180 ASN A N 1
ATOM 1456 C CA . ASN A 1 180 ? -1.331 -9.066 9.355 1.00 98.12 180 ASN A CA 1
ATOM 1457 C C . ASN A 1 180 ? -1.494 -8.607 10.811 1.00 98.12 180 ASN A C 1
ATOM 1459 O O . ASN A 1 180 ? -2.592 -8.716 11.356 1.00 98.12 180 ASN A O 1
ATOM 1463 N N . ILE A 1 181 ? -0.441 -8.052 11.424 1.00 98.00 181 ILE A N 1
ATOM 1464 C CA . ILE A 1 181 ? -0.528 -7.424 12.753 1.00 98.00 181 ILE A CA 1
ATOM 1465 C C . ILE A 1 181 ? -1.521 -6.257 12.712 1.00 98.00 181 ILE A C 1
ATOM 1467 O O . ILE A 1 181 ? -2.425 -6.194 13.543 1.00 98.00 181 ILE A O 1
ATOM 1471 N N . SER A 1 182 ? -1.415 -5.380 11.712 1.00 97.75 182 SER A N 1
ATOM 1472 C CA . SER A 1 182 ? -2.328 -4.242 11.543 1.00 97.75 182 SER A CA 1
ATOM 1473 C C . SER A 1 182 ? -3.784 -4.701 11.380 1.00 97.75 182 SER A C 1
ATOM 1475 O O . SER A 1 182 ? -4.672 -4.169 12.042 1.00 97.75 182 SER A O 1
ATOM 1477 N N . LEU A 1 183 ? -4.043 -5.742 10.578 1.00 97.88 183 LEU A N 1
ATOM 1478 C CA . LEU A 1 183 ? -5.374 -6.346 10.432 1.00 97.88 183 LEU A CA 1
ATOM 1479 C C . LEU A 1 183 ? -5.896 -6.951 11.743 1.00 97.88 183 LEU A C 1
ATOM 1481 O O . LEU A 1 183 ? -7.076 -6.791 12.058 1.00 97.88 183 LEU A O 1
ATOM 1485 N N . ALA A 1 184 ? -5.046 -7.642 12.506 1.00 97.56 184 ALA A N 1
ATOM 1486 C CA . ALA A 1 184 ? -5.423 -8.225 13.791 1.00 97.56 184 ALA A CA 1
ATOM 1487 C C . ALA A 1 184 ? -5.836 -7.135 14.789 1.00 97.56 184 ALA A C 1
ATOM 1489 O O . ALA A 1 184 ? -6.935 -7.189 15.337 1.00 97.56 184 ALA A O 1
ATOM 1490 N N . MET A 1 185 ? -5.017 -6.091 14.931 1.00 96.00 185 MET A N 1
ATOM 1491 C CA . MET A 1 185 ? -5.325 -4.948 15.792 1.00 96.00 185 MET A CA 1
ATOM 1492 C C . MET A 1 185 ? -6.602 -4.227 15.353 1.00 96.00 185 MET A C 1
ATOM 1494 O O . MET A 1 185 ? -7.418 -3.860 16.193 1.00 96.00 185 MET A O 1
ATOM 1498 N N . LEU A 1 186 ? -6.810 -4.064 14.042 1.00 94.75 186 LEU A N 1
ATOM 1499 C CA . LEU A 1 186 ? -8.027 -3.469 13.494 1.00 94.75 186 LEU A CA 1
ATOM 1500 C C . LEU A 1 186 ? -9.272 -4.283 13.884 1.00 94.75 186 LEU A C 1
ATOM 1502 O O . LEU A 1 186 ? -10.294 -3.703 14.242 1.00 94.75 186 LEU A O 1
ATOM 1506 N N . ASN A 1 187 ? -9.193 -5.617 13.856 1.00 93.06 187 ASN A N 1
ATOM 1507 C CA . ASN A 1 187 ? -10.297 -6.502 14.242 1.00 93.06 187 ASN A CA 1
ATOM 1508 C C . ASN A 1 187 ? -10.659 -6.391 15.727 1.00 93.06 187 ASN A C 1
ATOM 1510 O O . ASN A 1 187 ? -11.840 -6.472 16.060 1.00 93.06 187 ASN A O 1
ATOM 1514 N N . GLU A 1 188 ? -9.668 -6.186 16.594 1.00 91.81 188 GLU A N 1
ATOM 1515 C CA . GLU A 1 188 ? -9.853 -6.070 18.046 1.00 91.81 188 GLU A CA 1
ATOM 1516 C C . GLU A 1 188 ? -10.508 -4.747 18.478 1.00 91.81 188 GLU A C 1
ATOM 1518 O O . GLU A 1 188 ? -11.047 -4.657 19.581 1.00 91.81 188 GLU A O 1
ATOM 1523 N N . MET A 1 189 ? -10.491 -3.713 17.629 1.00 90.50 189 MET A N 1
ATOM 1524 C CA . MET A 1 189 ? -11.110 -2.424 17.946 1.00 90.50 189 MET A CA 1
ATOM 1525 C C . MET A 1 189 ? -12.642 -2.530 17.968 1.00 90.50 189 MET A C 1
ATOM 1527 O O . MET A 1 189 ? -13.263 -2.869 16.956 1.00 90.50 189 MET A O 1
ATOM 1531 N N . ASP A 1 190 ? -13.258 -2.176 19.098 1.00 86.12 190 ASP A N 1
ATOM 1532 C CA . ASP A 1 190 ? -14.716 -2.157 19.252 1.00 86.12 190 ASP A CA 1
ATOM 1533 C C . ASP A 1 190 ? -15.354 -0.997 18.471 1.00 86.12 190 ASP A C 1
ATOM 1535 O O . ASP A 1 190 ? -15.195 0.182 18.797 1.00 86.12 190 ASP A O 1
ATOM 1539 N N . GLU A 1 191 ? -16.114 -1.350 17.436 1.00 83.75 191 GLU A N 1
ATOM 1540 C CA . GLU A 1 191 ? -16.818 -0.417 16.554 1.00 83.75 191 GLU A CA 1
ATOM 1541 C C . GLU A 1 191 ? -18.284 -0.184 16.937 1.00 83.75 191 GLU A C 1
ATOM 1543 O O . GLU A 1 191 ? -18.923 0.694 16.355 1.00 83.75 191 GLU A O 1
ATOM 1548 N N . SER A 1 192 ? -18.816 -0.917 17.925 1.00 74.81 192 SER A N 1
ATOM 1549 C CA . SER A 1 192 ? -20.259 -1.111 18.162 1.00 74.81 192 SER A CA 1
ATOM 1550 C C . SER A 1 192 ? -21.067 0.166 18.440 1.00 74.81 192 SER A C 1
ATOM 1552 O O . SER A 1 192 ? -22.296 0.119 18.502 1.00 74.81 192 SER A O 1
ATOM 1554 N N . LYS A 1 193 ? -20.411 1.326 18.594 1.00 75.81 193 LYS A N 1
ATOM 1555 C CA . LYS A 1 193 ? -21.037 2.639 18.852 1.00 75.81 193 LYS A CA 1
ATOM 1556 C C . LYS A 1 193 ? -20.294 3.825 18.218 1.00 75.81 193 LYS A C 1
ATOM 1558 O O . LYS A 1 193 ? -20.469 4.963 18.666 1.00 75.81 193 LYS A O 1
ATOM 1563 N N . SER A 1 194 ? -19.429 3.588 17.230 1.00 88.00 194 SER A N 1
ATOM 1564 C CA . SER A 1 194 ? -18.627 4.639 16.591 1.00 88.00 194 SER A CA 1
ATOM 1565 C C . SER A 1 194 ? -18.716 4.552 15.064 1.00 88.00 194 SER A C 1
ATOM 1567 O O . SER A 1 194 ? -17.931 3.823 14.456 1.00 88.00 194 SER A O 1
ATOM 1569 N N . PRO A 1 195 ? -19.636 5.302 14.425 1.00 91.06 195 PRO A N 1
ATOM 1570 C CA . PRO A 1 195 ? -19.733 5.341 12.966 1.00 91.06 195 PRO A CA 1
ATOM 1571 C C . PRO A 1 195 ? -18.403 5.685 12.265 1.00 91.06 195 PRO A C 1
ATOM 1573 O O . PRO A 1 195 ? -18.061 4.980 11.316 1.00 91.06 195 PRO A O 1
ATOM 1576 N N . PRO A 1 196 ? -17.592 6.659 12.745 1.00 92.25 196 PRO A N 1
ATOM 1577 C CA . PRO A 1 196 ? -16.290 6.948 12.137 1.00 92.25 196 PRO A CA 1
ATOM 1578 C C . PRO A 1 196 ? -15.315 5.767 12.194 1.00 92.25 196 PRO A C 1
ATOM 1580 O O . PRO A 1 196 ? -14.611 5.501 11.225 1.00 92.25 196 PRO A O 1
ATOM 1583 N N . LEU A 1 197 ? -15.295 5.027 13.309 1.00 93.94 197 LEU A N 1
ATOM 1584 C CA . LEU A 1 197 ? -14.417 3.866 13.465 1.00 93.94 197 LEU A CA 1
ATOM 1585 C C . LEU A 1 197 ? -14.886 2.683 12.615 1.00 93.94 197 LEU A C 1
ATOM 1587 O O . LEU A 1 197 ? -14.060 2.006 12.018 1.00 93.94 197 LEU A O 1
ATOM 1591 N N . SER A 1 198 ? -16.197 2.449 12.531 1.00 94.38 198 SER A N 1
ATOM 1592 C CA . SER A 1 198 ? -16.763 1.400 11.674 1.00 94.38 198 SER A CA 1
ATOM 1593 C C . SER A 1 198 ? -16.448 1.664 10.197 1.00 94.38 198 SER A C 1
ATOM 1595 O O . SER A 1 198 ? -15.945 0.776 9.507 1.00 94.38 198 SER A O 1
ATOM 1597 N N . TYR A 1 199 ? -16.626 2.910 9.740 1.00 94.62 199 TYR A N 1
ATOM 1598 C CA . TYR A 1 199 ? -16.239 3.325 8.391 1.00 94.62 199 TYR A CA 1
ATOM 1599 C C . TYR A 1 199 ? -14.735 3.132 8.151 1.00 94.62 199 TYR A C 1
ATOM 1601 O O . TYR A 1 199 ? -14.342 2.470 7.192 1.00 94.62 199 TYR A O 1
ATOM 1609 N N . PHE A 1 200 ? -13.891 3.633 9.059 1.00 96.44 200 PHE A N 1
ATOM 1610 C CA . PHE A 1 200 ? -12.440 3.466 8.980 1.00 96.44 200 PHE A CA 1
ATOM 1611 C C . PHE A 1 200 ? -12.022 1.999 8.907 1.00 96.44 200 PHE A C 1
ATOM 1613 O O . PHE A 1 200 ? -11.185 1.648 8.079 1.00 96.44 200 PHE A O 1
ATOM 1620 N N . LYS A 1 201 ? -12.613 1.129 9.731 1.00 96.19 201 LYS A N 1
ATOM 1621 C CA . LYS A 1 201 ? -12.335 -0.309 9.713 1.00 96.19 201 LYS A CA 1
ATOM 1622 C C . LYS A 1 201 ? -12.709 -0.937 8.379 1.00 96.19 201 LYS A C 1
ATOM 1624 O O . LYS A 1 201 ? -11.883 -1.644 7.808 1.00 96.19 201 LYS A O 1
ATOM 1629 N N . ALA A 1 202 ? -13.909 -0.673 7.865 1.00 95.81 202 ALA A N 1
ATOM 1630 C CA . ALA A 1 202 ? -14.344 -1.211 6.578 1.00 95.81 202 ALA A CA 1
ATOM 1631 C C . ALA A 1 202 ? -13.396 -0.786 5.445 1.00 95.81 202 ALA A C 1
ATOM 1633 O O . ALA A 1 202 ? -12.886 -1.625 4.705 1.00 95.81 202 ALA A O 1
ATOM 1634 N N . GLN A 1 203 ? -13.085 0.507 5.379 1.00 96.81 203 GLN A N 1
ATOM 1635 C CA . GLN A 1 203 ? -12.229 1.094 4.350 1.00 96.81 203 GLN A CA 1
ATOM 1636 C C . GLN A 1 203 ? -10.760 0.667 4.455 1.00 96.81 203 GLN A C 1
ATOM 1638 O O . GLN A 1 203 ? -10.106 0.432 3.436 1.00 96.81 203 GLN A O 1
ATOM 1643 N N . SER A 1 204 ? -10.245 0.531 5.678 1.00 97.50 204 SER A N 1
ATOM 1644 C CA . SER A 1 204 ? -8.873 0.078 5.922 1.00 97.50 204 SER A CA 1
ATOM 1645 C C . SER A 1 204 ? -8.694 -1.385 5.543 1.00 97.50 204 SER A C 1
ATOM 1647 O O . SER A 1 204 ? -7.661 -1.741 4.988 1.00 97.50 204 SER A O 1
ATOM 1649 N N . ARG A 1 205 ? -9.696 -2.241 5.794 1.00 97.50 205 ARG A N 1
ATOM 1650 C CA . ARG A 1 205 ? -9.635 -3.656 5.395 1.00 97.50 205 ARG A CA 1
ATOM 1651 C C . ARG A 1 205 ? -9.453 -3.801 3.893 1.00 97.50 205 ARG A C 1
ATOM 1653 O O . ARG A 1 205 ? -8.579 -4.556 3.492 1.00 97.50 205 ARG A O 1
ATOM 1660 N N . ILE A 1 206 ? -10.242 -3.078 3.095 1.00 97.31 206 ILE A N 1
ATOM 1661 C CA . ILE A 1 206 ? -10.152 -3.121 1.628 1.00 97.31 206 ILE A CA 1
ATOM 1662 C C . ILE A 1 206 ? -8.719 -2.785 1.192 1.00 97.31 206 ILE A C 1
ATOM 1664 O O . ILE A 1 206 ? -8.057 -3.607 0.571 1.00 97.31 206 ILE A O 1
ATOM 1668 N N . ARG A 1 207 ? -8.188 -1.647 1.652 1.00 98.00 207 ARG A N 1
ATOM 1669 C CA . ARG A 1 207 ? -6.842 -1.173 1.289 1.00 98.00 207 ARG A CA 1
ATOM 1670 C C . ARG A 1 207 ? -5.719 -2.097 1.757 1.00 98.00 207 ARG A C 1
ATOM 1672 O O . ARG A 1 207 ? -4.764 -2.315 1.022 1.00 98.00 207 ARG A O 1
ATOM 1679 N N . LEU A 1 208 ? -5.824 -2.664 2.960 1.00 98.12 208 LEU A N 1
ATOM 1680 C CA . LEU A 1 208 ? -4.848 -3.636 3.467 1.00 98.12 208 LEU A CA 1
ATOM 1681 C C . LEU A 1 208 ? -4.901 -4.955 2.676 1.00 98.12 208 LEU A C 1
ATOM 1683 O O . LEU A 1 208 ? -3.865 -5.572 2.447 1.00 98.12 208 LEU A O 1
ATOM 1687 N N . PHE A 1 209 ? -6.075 -5.404 2.226 1.00 97.94 209 PHE A N 1
ATOM 1688 C CA . PHE A 1 209 ? -6.154 -6.574 1.347 1.00 97.94 209 PHE A CA 1
ATOM 1689 C C . PHE A 1 209 ? -5.607 -6.287 -0.053 1.00 97.94 209 PHE A C 1
ATOM 1691 O O . PHE A 1 209 ? -4.917 -7.143 -0.599 1.00 97.94 209 PHE A O 1
ATOM 1698 N N . ASP A 1 210 ? -5.819 -5.086 -0.583 1.00 98.19 210 ASP A N 1
ATOM 1699 C CA . ASP A 1 210 ? -5.273 -4.698 -1.884 1.00 98.19 210 ASP A CA 1
ATOM 1700 C C . ASP A 1 210 ? -3.747 -4.539 -1.847 1.00 98.19 210 ASP A C 1
ATOM 1702 O O . ASP A 1 210 ? -3.063 -5.036 -2.736 1.00 98.19 210 ASP A O 1
ATOM 1706 N N . LEU A 1 211 ? -3.184 -3.956 -0.779 1.00 98.31 211 LEU A N 1
ATOM 1707 C CA . LEU A 1 211 ? -1.731 -3.952 -0.538 1.00 98.31 211 LEU A CA 1
ATOM 1708 C C . LEU A 1 211 ? -1.159 -5.373 -0.563 1.00 98.31 211 LEU A C 1
ATOM 1710 O O . LEU A 1 211 ? -0.149 -5.640 -1.213 1.00 98.31 211 LEU A O 1
ATOM 1714 N N . ARG A 1 212 ? -1.830 -6.305 0.122 1.00 98.31 212 ARG A N 1
ATOM 1715 C CA . ARG A 1 212 ? -1.433 -7.713 0.122 1.00 98.31 212 ARG A CA 1
ATOM 1716 C C . ARG A 1 212 ? -1.483 -8.311 -1.285 1.00 98.31 212 ARG A C 1
ATOM 1718 O O . ARG A 1 212 ? -0.559 -9.036 -1.642 1.00 98.31 212 ARG A O 1
ATOM 1725 N N . GLU A 1 213 ? -2.532 -8.041 -2.054 1.00 97.88 213 GLU A N 1
ATOM 1726 C CA . GLU A 1 213 ? -2.679 -8.540 -3.424 1.00 97.88 213 GLU A CA 1
ATOM 1727 C C . GLU A 1 213 ? -1.564 -8.018 -4.339 1.00 97.88 213 GLU A C 1
ATOM 1729 O O . GLU A 1 213 ? -0.893 -8.817 -4.993 1.00 97.88 213 GLU A O 1
ATOM 1734 N N . ILE A 1 214 ? -1.284 -6.711 -4.301 1.00 97.75 214 ILE A N 1
ATOM 1735 C CA . ILE A 1 214 ? -0.182 -6.082 -5.047 1.00 97.75 214 ILE A CA 1
ATOM 1736 C C . ILE A 1 214 ? 1.136 -6.808 -4.754 1.00 97.75 214 ILE A C 1
ATOM 1738 O O . ILE A 1 214 ? 1.828 -7.258 -5.666 1.00 97.75 214 ILE A O 1
ATOM 1742 N N . TRP A 1 215 ? 1.478 -6.992 -3.477 1.00 98.00 215 TRP A N 1
ATOM 1743 C CA . TRP A 1 215 ? 2.745 -7.625 -3.106 1.00 98.00 215 TRP A CA 1
ATOM 1744 C C . TRP A 1 215 ? 2.794 -9.117 -3.435 1.00 98.00 215 TRP A C 1
ATOM 1746 O O . TRP A 1 215 ? 3.871 -9.645 -3.707 1.00 98.00 215 TRP A O 1
ATOM 1756 N N . LEU A 1 216 ? 1.657 -9.820 -3.412 1.00 98.31 216 LEU A N 1
ATOM 1757 C CA . LEU A 1 216 ? 1.578 -11.218 -3.837 1.00 98.31 216 LEU A CA 1
ATOM 1758 C C . LEU A 1 216 ? 1.874 -11.374 -5.327 1.00 98.31 216 LEU A C 1
ATOM 1760 O O . LEU A 1 216 ? 2.637 -12.280 -5.674 1.00 98.31 216 LEU A O 1
ATOM 1764 N N . ARG A 1 217 ? 1.334 -10.487 -6.170 1.00 97.44 217 ARG A N 1
ATOM 1765 C CA . ARG A 1 217 ? 1.626 -10.447 -7.610 1.00 97.44 217 ARG A CA 1
ATOM 1766 C C . ARG A 1 217 ? 3.113 -10.174 -7.852 1.00 97.44 217 ARG A C 1
ATOM 1768 O O . ARG A 1 217 ? 3.784 -11.017 -8.433 1.00 97.44 217 ARG A O 1
ATOM 1775 N N . VAL A 1 218 ? 3.667 -9.127 -7.238 1.00 97.00 218 VAL A N 1
ATOM 1776 C CA . VAL A 1 218 ? 5.102 -8.798 -7.353 1.00 97.00 218 VAL A CA 1
ATOM 1777 C C . VAL A 1 218 ? 5.996 -9.948 -6.884 1.00 97.00 218 VAL A C 1
ATOM 1779 O O . VAL A 1 218 ? 6.950 -10.320 -7.556 1.00 97.00 218 VAL A O 1
ATOM 1782 N N . MET A 1 219 ? 5.699 -10.573 -5.741 1.00 97.75 219 MET A N 1
ATOM 1783 C CA . MET A 1 219 ? 6.498 -11.707 -5.265 1.00 97.75 219 MET A CA 1
ATOM 1784 C C . MET A 1 219 ? 6.419 -12.931 -6.177 1.00 97.75 219 MET A C 1
ATOM 1786 O O . MET A 1 219 ? 7.350 -13.738 -6.156 1.00 97.75 219 MET A O 1
ATOM 1790 N N . ARG A 1 220 ? 5.302 -13.147 -6.880 1.00 97.75 220 ARG A N 1
ATOM 1791 C CA . ARG A 1 220 ? 5.200 -14.213 -7.882 1.00 97.75 220 ARG A CA 1
ATOM 1792 C C . ARG A 1 220 ? 6.161 -13.902 -9.024 1.00 97.75 220 ARG A C 1
ATOM 1794 O O . ARG A 1 220 ? 7.019 -14.736 -9.295 1.00 97.75 220 ARG A O 1
ATOM 1801 N N . ASP A 1 221 ? 6.098 -12.694 -9.565 1.00 96.12 221 ASP A N 1
ATOM 1802 C CA . ASP A 1 221 ? 6.915 -12.277 -10.706 1.00 96.12 221 ASP A CA 1
ATOM 1803 C C . ASP A 1 221 ? 8.419 -12.314 -10.344 1.00 96.12 221 ASP A C 1
ATOM 1805 O O . ASP A 1 221 ? 9.225 -12.907 -11.059 1.00 96.12 221 ASP A O 1
ATOM 1809 N N . CYS A 1 222 ? 8.795 -11.861 -9.139 1.00 96.38 222 CYS A N 1
ATOM 1810 C CA . CYS A 1 222 ? 10.153 -12.019 -8.600 1.00 96.38 222 CYS A CA 1
ATOM 1811 C C . CYS A 1 222 ? 10.624 -13.483 -8.548 1.00 96.38 222 CYS A C 1
ATOM 1813 O O . CYS A 1 222 ? 11.798 -13.772 -8.773 1.00 96.38 222 CYS A O 1
ATOM 1815 N N . ARG A 1 223 ? 9.748 -14.426 -8.176 1.00 96.06 223 ARG A N 1
ATOM 1816 C CA . ARG A 1 223 ? 10.110 -15.854 -8.088 1.00 96.06 223 ARG A CA 1
ATOM 1817 C C . ARG A 1 223 ? 10.259 -16.487 -9.462 1.00 96.06 223 ARG A C 1
ATOM 1819 O O . ARG A 1 223 ? 11.109 -17.363 -9.623 1.00 96.06 223 ARG A O 1
ATOM 1826 N N . GLU A 1 224 ? 9.440 -16.071 -10.418 1.00 95.38 224 GLU A N 1
ATOM 1827 C CA . GLU A 1 224 ? 9.558 -16.495 -11.811 1.00 95.38 224 GLU A CA 1
ATOM 1828 C C . GLU A 1 224 ? 10.892 -16.022 -12.392 1.00 95.38 224 GLU A C 1
ATOM 1830 O O . GLU A 1 224 ? 11.636 -16.835 -12.938 1.00 95.38 224 GLU A O 1
ATOM 1835 N N . GLU A 1 225 ? 11.263 -14.764 -12.152 1.00 93.19 225 GLU A N 1
ATOM 1836 C CA . GLU A 1 225 ? 12.536 -14.200 -12.603 1.00 93.19 225 GLU A CA 1
ATOM 1837 C C . GLU A 1 225 ? 13.752 -14.878 -11.950 1.00 93.19 225 GLU A C 1
ATOM 1839 O O . GLU A 1 225 ? 14.712 -15.247 -12.627 1.00 93.19 225 GLU A O 1
ATOM 1844 N N . LEU A 1 226 ? 13.692 -15.164 -10.644 1.00 92.62 226 LEU A N 1
ATOM 1845 C CA . LEU A 1 226 ? 14.717 -15.983 -9.984 1.00 92.62 226 LEU A CA 1
ATOM 1846 C C . LEU A 1 226 ? 14.838 -17.365 -10.634 1.00 92.62 226 LEU A C 1
ATOM 1848 O O . LEU A 1 226 ? 15.948 -17.839 -10.866 1.00 92.62 226 LEU A O 1
ATOM 1852 N N . SER A 1 227 ? 13.710 -18.011 -10.933 1.00 91.94 227 SER A N 1
ATOM 1853 C CA . SER A 1 227 ? 13.702 -19.345 -11.542 1.00 91.94 227 SER A CA 1
ATOM 1854 C C . SER A 1 227 ? 14.334 -19.336 -12.936 1.00 91.94 227 SER A C 1
ATOM 1856 O O . SER A 1 227 ? 15.070 -20.266 -13.256 1.00 91.94 227 SER A O 1
ATOM 1858 N N . ARG A 1 228 ? 14.118 -18.276 -13.731 1.00 90.25 228 ARG A N 1
ATOM 1859 C CA . ARG A 1 228 ? 14.793 -18.070 -15.026 1.00 90.25 228 ARG A CA 1
ATOM 1860 C C . ARG A 1 228 ? 16.307 -17.945 -14.845 1.00 90.25 228 ARG A C 1
ATOM 1862 O O . ARG A 1 228 ? 17.055 -18.755 -15.383 1.00 90.25 228 ARG A O 1
ATOM 1869 N N . ARG A 1 229 ? 16.755 -17.038 -13.969 1.00 87.25 229 ARG A N 1
ATOM 1870 C CA . ARG A 1 229 ? 18.187 -16.790 -13.709 1.00 87.25 229 ARG A CA 1
ATOM 1871 C C . ARG A 1 229 ? 18.949 -18.008 -13.188 1.00 87.25 229 ARG A C 1
ATOM 1873 O O . ARG A 1 229 ? 20.129 -18.162 -13.491 1.00 87.25 229 ARG A O 1
ATOM 1880 N N . PHE A 1 230 ? 18.317 -18.851 -12.371 1.00 78.31 230 PHE A N 1
ATOM 1881 C CA . PHE A 1 230 ? 18.937 -20.092 -11.895 1.00 78.31 230 PHE A CA 1
ATOM 1882 C C . PHE A 1 230 ? 18.850 -21.227 -12.922 1.00 78.31 230 PHE A C 1
ATOM 1884 O O . PHE A 1 230 ? 19.809 -21.984 -13.038 1.00 78.31 230 PHE A O 1
ATOM 1891 N N . GLY A 1 231 ? 17.765 -21.318 -13.697 1.00 70.56 231 GLY A N 1
ATOM 1892 C CA . GLY A 1 231 ? 17.627 -22.297 -14.780 1.00 70.56 231 GLY A CA 1
ATOM 1893 C C . GLY A 1 231 ? 18.643 -22.103 -15.910 1.00 70.56 231 GLY A C 1
ATOM 1894 O O . GLY A 1 231 ? 19.112 -23.086 -16.480 1.00 70.56 231 GLY A O 1
ATOM 1895 N N . ASP A 1 232 ? 19.043 -20.858 -16.176 1.00 61.69 232 ASP A N 1
ATOM 1896 C CA . ASP A 1 232 ? 20.077 -20.533 -17.166 1.00 61.69 232 ASP A CA 1
ATOM 1897 C C . ASP A 1 232 ? 21.509 -20.780 -16.658 1.00 61.69 232 ASP A C 1
ATOM 1899 O O . ASP A 1 232 ? 22.419 -20.949 -17.461 1.00 61.69 232 ASP A O 1
ATOM 1903 N N . ARG A 1 233 ? 21.732 -20.859 -15.336 1.00 58.19 233 ARG A N 1
ATOM 1904 C CA . ARG A 1 233 ? 23.050 -21.188 -14.749 1.00 58.19 233 ARG A CA 1
ATOM 1905 C C . ARG A 1 233 ? 23.387 -22.681 -14.771 1.00 58.19 233 ARG A C 1
ATOM 1907 O O . ARG A 1 233 ? 24.541 -23.032 -14.541 1.00 58.19 233 ARG A O 1
ATOM 1914 N N . GLU A 1 234 ? 22.401 -23.550 -14.984 1.00 51.38 234 GLU A N 1
ATOM 1915 C CA . GLU A 1 234 ? 22.580 -25.010 -15.034 1.00 51.38 234 GLU A CA 1
ATOM 1916 C C . GLU A 1 234 ? 22.732 -25.560 -16.469 1.00 51.38 234 GLU A C 1
ATOM 1918 O O . GLU A 1 234 ? 22.814 -26.778 -16.650 1.00 51.38 234 GLU A O 1
ATOM 1923 N N . ARG A 1 235 ? 22.782 -24.687 -17.484 1.00 44.25 235 ARG A N 1
ATOM 1924 C CA . ARG A 1 235 ? 23.052 -25.026 -18.891 1.00 44.25 235 ARG A CA 1
ATOM 1925 C C . ARG A 1 235 ? 24.442 -24.563 -19.312 1.00 44.25 235 ARG A C 1
ATOM 1927 O O . ARG A 1 235 ? 25.018 -25.255 -20.180 1.00 44.25 235 ARG A O 1
#

Radius of gyration: 21.82 Å; chains: 1; bounding box: 64×48×64 Å

Foldseek 3Di:
DDDPPPPPPPPDDPPPVPDDPDDPVNVVVVVVVLVVLLVLLLVQLVVCVVPPCSLVSSCVVSVNPPCVVVPPPVPPDDDDDDPDDPPDDPPDPDVDDDDDDDLSPPSQLSLLVSLLVCLLVLLVVVCVVCVVQQPPVLSVVLNVLSVLLSVLSSVLSVCVVVVVLVVSLVSLVVSVVSLVVNLVSLVPRDCPPPPSSVVSSVSNVSSSVVNNVSSVVSNVVSVVVVCVVVVVVVD

pLDDT: mean 82.4, std 22.48, range [30.23, 98.44]

Secondary structure (DSSP, 8-state):
-----------S--TT--S----HHHHHHHHHHHHHHHHHHHHHHHHTTT-TTHHHHHHHHTT-SSGGGS---TTS-------------SS---S-SPPPP-GGG-HHHHHHHHHHHHHHHHHHHHHHHTTTTS-HHHHHHHHHHHHHHHHHHHHHHHHHHTT-HHHHHHHHHHHHHHHHHHHHHHHHS--TT-HHHHHHHHHHHHHHHHHHHHHHHHHHHHHHHHHHHHHGGG-